Protein AF-A0A382STM1-F1 (afdb_monomer)

Radius of gyration: 28.59 Å; Cα contacts (8 Å, |Δi|>4): 187; chains: 1; bounding box: 75×68×64 Å

Nearest PDB structures (foldseek):
  4i9q-assembly2_B  TM=6.993E-01  e=8.114E+00  Escherichia phage RB69
  1x04-assembly1_A-2  TM=2.829E-01  e=1.721E+00  Homo sapiens
  8oir-assembly1_Aa  TM=4.601E-01  e=5.749E+00  Homo sapiens

Organism: NCBI:txid408172

Mean predicted aligned error: 14.62 Å

Structure (mmCIF, N/CA/C/O backbone):
data_AF-A0A382STM1-F1
#
_entry.id   AF-A0A382STM1-F1
#
loop_
_atom_site.group_PDB
_atom_site.id
_atom_site.type_symbol
_atom_site.label_atom_id
_atom_site.label_alt_id
_atom_site.label_comp_id
_atom_site.label_asym_id
_atom_site.label_entity_id
_atom_site.label_seq_id
_atom_site.pdbx_PDB_ins_code
_atom_site.Cartn_x
_atom_site.Cartn_y
_atom_site.Cartn_z
_atom_site.occupancy
_atom_site.B_iso_or_equiv
_atom_site.auth_seq_id
_atom_site.auth_comp_id
_atom_site.auth_asym_id
_atom_site.auth_atom_id
_atom_site.pdbx_PDB_model_num
ATOM 1 N N . MET A 1 1 ? 44.619 53.753 37.422 1.00 44.56 1 MET A N 1
ATOM 2 C CA . MET A 1 1 ? 45.104 52.807 36.400 1.00 44.56 1 MET A CA 1
ATOM 3 C C . MET A 1 1 ? 43.967 52.664 35.399 1.00 44.56 1 MET A C 1
ATOM 5 O O . MET A 1 1 ? 42.984 52.007 35.715 1.00 44.56 1 MET A O 1
ATOM 9 N N . SER A 1 2 ? 44.007 53.446 34.321 1.00 42.38 2 SER A N 1
ATOM 10 C CA . SER A 1 2 ? 42.928 53.557 33.332 1.00 42.38 2 SER A CA 1
ATOM 11 C C . SER A 1 2 ? 42.797 52.258 32.543 1.00 42.38 2 SER A C 1
ATOM 13 O O . SER A 1 2 ? 43.794 51.755 32.038 1.00 42.38 2 SER A O 1
ATOM 15 N N . THR A 1 3 ? 41.590 51.708 32.453 1.00 54.50 3 THR A N 1
ATOM 16 C CA . THR A 1 3 ? 41.254 50.681 31.465 1.00 54.50 3 THR A CA 1
ATOM 17 C C . THR A 1 3 ? 40.854 51.402 30.185 1.00 54.50 3 THR A C 1
ATOM 19 O O . THR A 1 3 ? 39.801 52.043 30.162 1.00 54.50 3 THR A O 1
ATOM 22 N N . ASP A 1 4 ? 41.713 51.353 29.169 1.00 53.12 4 ASP A N 1
ATOM 23 C CA . ASP A 1 4 ? 41.443 51.916 27.846 1.00 53.12 4 ASP A CA 1
ATOM 24 C C . ASP A 1 4 ? 40.207 51.245 27.214 1.00 53.12 4 ASP A C 1
ATOM 26 O O . ASP A 1 4 ? 40.184 50.023 27.061 1.00 53.12 4 ASP A O 1
ATOM 30 N N . PRO A 1 5 ? 39.163 52.005 26.833 1.00 56.19 5 PRO A N 1
ATOM 31 C CA . PRO A 1 5 ? 37.997 51.459 26.136 1.00 56.19 5 PRO A CA 1
ATOM 32 C C . PRO A 1 5 ? 38.272 51.127 24.652 1.00 56.19 5 PRO A C 1
ATOM 34 O O . PRO A 1 5 ? 37.470 50.435 24.024 1.00 56.19 5 PRO A O 1
ATOM 37 N N . GLU A 1 6 ? 39.404 51.574 24.096 1.00 54.78 6 GLU A N 1
ATOM 38 C CA . GLU A 1 6 ? 39.703 51.568 22.653 1.00 54.78 6 GLU A CA 1
ATOM 39 C C . GLU A 1 6 ? 40.087 50.178 22.086 1.00 54.78 6 GLU A C 1
ATOM 41 O O . GLU A 1 6 ? 39.818 49.876 20.920 1.00 54.78 6 GLU A O 1
ATOM 46 N N . GLU A 1 7 ? 40.629 49.275 22.914 1.00 55.34 7 GLU A N 1
ATOM 47 C CA . GLU A 1 7 ? 40.991 47.908 22.489 1.00 55.34 7 GLU A CA 1
ATOM 48 C C . GLU A 1 7 ? 39.767 47.002 22.260 1.00 55.34 7 GLU A C 1
ATOM 50 O O . GLU A 1 7 ? 39.814 46.066 21.463 1.00 55.34 7 GLU A O 1
ATOM 55 N N . THR A 1 8 ? 38.632 47.277 22.913 1.00 55.66 8 THR A N 1
ATOM 56 C CA . THR A 1 8 ? 37.460 46.380 22.854 1.00 55.66 8 THR A CA 1
ATOM 57 C C . THR A 1 8 ? 36.565 46.583 21.624 1.00 55.66 8 THR A C 1
ATOM 59 O O . THR A 1 8 ? 35.856 45.655 21.221 1.00 55.66 8 THR A O 1
ATOM 62 N N . GLU A 1 9 ? 36.595 47.761 20.990 1.00 54.41 9 GLU A N 1
ATOM 63 C CA . GLU A 1 9 ? 35.790 48.063 19.793 1.00 54.41 9 GLU A CA 1
ATOM 64 C C . GLU A 1 9 ? 36.449 47.586 18.494 1.00 54.41 9 GLU A C 1
ATOM 66 O O . GLU A 1 9 ? 35.779 47.032 17.615 1.00 54.41 9 GLU A O 1
ATOM 71 N N . THR A 1 10 ? 37.768 47.741 18.384 1.00 55.97 10 THR A N 1
ATOM 72 C CA . THR A 1 10 ? 38.542 47.336 17.201 1.00 55.97 10 THR A CA 1
ATOM 73 C C . THR A 1 10 ? 38.530 45.820 17.002 1.00 55.97 10 THR A C 1
ATOM 75 O O . THR A 1 10 ? 38.395 45.340 15.870 1.00 55.97 10 THR A O 1
ATOM 78 N N . ASP A 1 11 ? 38.552 45.052 18.093 1.00 55.12 11 ASP A N 1
ATOM 79 C CA . ASP A 1 11 ? 38.541 43.591 18.038 1.00 55.12 11 ASP A CA 1
ATOM 80 C C . ASP A 1 11 ? 37.162 43.028 17.626 1.00 55.12 11 ASP A C 1
ATOM 82 O O . ASP A 1 11 ? 37.069 42.124 16.789 1.00 55.12 11 ASP A O 1
ATOM 86 N N . ARG A 1 12 ? 36.061 43.646 18.089 1.00 54.75 12 ARG A N 1
ATOM 87 C CA . ARG A 1 12 ? 34.681 43.300 17.678 1.00 54.75 12 ARG A CA 1
ATOM 88 C C . ARG A 1 12 ? 34.401 43.619 16.207 1.00 54.75 12 ARG A C 1
ATOM 90 O O . ARG A 1 12 ? 33.748 42.825 15.520 1.00 54.75 12 ARG A O 1
ATOM 97 N N . ALA A 1 13 ? 34.912 44.743 15.704 1.00 52.81 13 ALA A N 1
ATOM 98 C CA . ALA A 1 13 ? 34.786 45.122 14.297 1.00 52.81 13 ALA A CA 1
ATOM 99 C C . ALA A 1 13 ? 35.590 44.186 13.373 1.00 52.81 13 ALA A C 1
ATOM 101 O O . ALA A 1 13 ? 35.090 43.767 12.323 1.00 52.81 13 ALA A O 1
ATOM 102 N N . SER A 1 14 ? 36.803 43.788 13.783 1.00 54.31 14 SER A N 1
ATOM 103 C CA . SER A 1 14 ? 37.657 42.873 13.011 1.00 54.31 14 SER A CA 1
ATOM 104 C C . SER A 1 14 ? 37.093 41.445 12.953 1.00 54.31 14 SER A C 1
ATOM 106 O O . SER A 1 14 ? 37.182 40.778 11.914 1.00 54.31 14 SER A O 1
ATOM 108 N N . PHE A 1 15 ? 36.456 40.991 14.039 1.00 54.28 15 PHE A N 1
ATOM 109 C CA . PHE A 1 15 ? 35.808 39.684 14.111 1.00 54.28 15 PHE A CA 1
ATOM 110 C C . PHE A 1 15 ? 34.550 39.638 13.232 1.00 54.28 15 PHE A C 1
ATOM 112 O O . PHE A 1 15 ? 34.382 38.703 12.451 1.00 54.28 15 PHE A O 1
ATOM 119 N N . SER A 1 16 ? 33.721 40.689 13.263 1.00 59.53 16 SER A N 1
ATOM 120 C CA . SER A 1 16 ? 32.525 40.823 12.415 1.00 59.53 16 SER A CA 1
ATOM 121 C C . SER A 1 16 ? 32.863 40.850 10.916 1.00 59.53 16 SER A C 1
ATOM 123 O O . SER A 1 16 ? 32.257 40.127 10.121 1.00 59.53 16 SER A O 1
ATOM 125 N N . ALA A 1 17 ? 33.903 41.593 10.522 1.00 60.03 17 ALA A N 1
ATOM 126 C CA . ALA A 1 17 ? 34.344 41.673 9.127 1.00 60.03 17 ALA A CA 1
ATOM 127 C C . ALA A 1 17 ? 34.930 40.347 8.604 1.00 60.03 17 ALA A C 1
ATOM 129 O O . ALA A 1 17 ? 34.701 39.972 7.450 1.00 60.03 17 ALA A O 1
ATOM 130 N N . LYS A 1 18 ? 35.657 39.598 9.448 1.00 61.06 18 LYS A N 1
ATOM 131 C CA . LYS A 1 18 ? 36.127 38.248 9.101 1.00 61.06 18 LYS A CA 1
ATOM 132 C C . LYS A 1 18 ? 34.946 37.285 8.975 1.00 61.06 18 LYS A C 1
ATOM 134 O O . LYS A 1 18 ? 34.832 36.622 7.949 1.00 61.06 18 LYS A O 1
ATOM 139 N N . VAL A 1 19 ? 34.028 37.250 9.941 1.00 66.00 19 VAL A N 1
ATOM 140 C CA . VAL A 1 19 ? 32.843 36.372 9.898 1.00 66.00 19 VAL A CA 1
ATOM 141 C C . VAL A 1 19 ? 31.979 36.648 8.659 1.00 66.00 19 VAL A C 1
ATOM 143 O O . VAL A 1 19 ? 31.588 35.703 7.975 1.00 66.00 19 VAL A O 1
ATOM 146 N N . ALA A 1 20 ? 31.774 37.915 8.285 1.00 69.50 20 ALA A N 1
ATOM 147 C CA . ALA A 1 20 ? 31.035 38.293 7.077 1.00 69.50 20 ALA A CA 1
ATOM 148 C C . ALA A 1 20 ? 31.697 37.805 5.772 1.00 69.50 20 ALA A C 1
ATOM 150 O O . ALA A 1 20 ? 31.002 37.448 4.821 1.00 69.50 20 ALA A O 1
ATOM 151 N N . LYS A 1 21 ? 33.036 37.731 5.725 1.00 79.12 21 LYS A N 1
ATOM 152 C CA . LYS A 1 21 ? 33.785 37.252 4.551 1.00 79.12 21 LYS A CA 1
ATOM 153 C C . LYS A 1 21 ? 33.717 35.731 4.377 1.00 79.12 21 LYS A C 1
ATOM 155 O O . LYS A 1 21 ? 33.701 35.249 3.247 1.00 79.12 21 LYS A O 1
ATOM 160 N N . TRP A 1 22 ? 33.666 34.977 5.475 1.00 81.38 22 TRP A N 1
ATOM 161 C CA . TRP A 1 22 ? 33.611 33.508 5.441 1.00 81.38 22 TRP A CA 1
ATOM 162 C C . TRP A 1 22 ? 32.180 32.953 5.420 1.00 81.38 22 TRP A C 1
ATOM 164 O O . TRP A 1 22 ? 31.978 31.837 4.945 1.00 81.38 22 TRP A O 1
ATOM 174 N N . ALA A 1 23 ? 31.180 33.734 5.843 1.00 84.69 23 ALA A N 1
ATOM 175 C CA . ALA A 1 23 ? 29.762 33.368 5.804 1.00 84.69 23 ALA A CA 1
ATOM 176 C C . ALA A 1 23 ? 29.269 32.822 4.443 1.00 84.69 23 ALA A C 1
ATOM 178 O O . ALA A 1 23 ? 28.666 31.745 4.441 1.00 84.69 23 ALA A O 1
ATOM 179 N N . PRO A 1 24 ? 29.534 33.461 3.281 1.00 86.38 24 PRO A N 1
ATOM 180 C CA . PRO A 1 24 ? 29.078 32.924 1.996 1.00 86.38 24 PRO A CA 1
ATOM 181 C C . PRO A 1 24 ? 29.766 31.601 1.637 1.00 86.38 24 PRO A C 1
ATOM 183 O O . PRO A 1 24 ? 29.127 30.712 1.083 1.00 86.38 24 PRO A O 1
ATOM 186 N N . ILE A 1 25 ? 31.042 31.429 1.998 1.00 90.62 25 ILE A N 1
ATOM 187 C CA . ILE A 1 25 ? 31.789 30.188 1.745 1.00 90.62 25 ILE A CA 1
ATOM 188 C C . ILE A 1 25 ? 31.221 29.056 2.599 1.00 90.62 25 ILE A C 1
ATOM 190 O O . ILE A 1 25 ? 30.955 27.975 2.083 1.00 90.62 25 ILE A O 1
ATOM 194 N N . VAL A 1 26 ? 30.981 29.307 3.887 1.00 91.62 26 VAL A N 1
ATOM 195 C CA . VAL A 1 26 ? 30.372 28.326 4.793 1.00 91.62 26 VAL A CA 1
ATOM 196 C C . VAL A 1 26 ? 28.983 27.928 4.296 1.00 91.62 26 VAL A C 1
ATOM 198 O O . VAL A 1 26 ? 28.667 26.742 4.265 1.00 91.62 26 VAL A O 1
ATOM 201 N N . LEU A 1 27 ? 28.179 28.885 3.828 1.00 92.44 27 LEU A N 1
ATOM 202 C CA . LEU A 1 27 ? 26.851 28.609 3.286 1.00 92.44 27 LEU A CA 1
ATOM 203 C C . LEU A 1 27 ? 26.913 27.757 2.009 1.00 92.44 27 LEU A C 1
ATOM 205 O O . LEU A 1 27 ? 26.178 26.777 1.897 1.00 92.44 27 LEU A O 1
ATOM 209 N N . VAL A 1 28 ? 27.829 28.064 1.084 1.00 93.88 28 VAL A N 1
ATOM 210 C CA . VAL A 1 28 ? 28.060 27.250 -0.122 1.00 93.88 28 VAL A CA 1
ATOM 211 C C . VAL A 1 28 ? 28.541 25.849 0.245 1.00 93.88 28 VAL A C 1
ATOM 213 O O . VAL A 1 28 ? 28.048 24.881 -0.323 1.00 93.88 28 VAL A O 1
ATOM 216 N N . VAL A 1 29 ? 29.447 25.710 1.215 1.00 94.56 29 VAL A N 1
ATOM 217 C CA . VAL A 1 29 ? 29.926 24.402 1.685 1.00 94.56 29 VAL A CA 1
ATOM 218 C C . VAL A 1 29 ? 28.792 23.600 2.322 1.00 94.56 29 VAL A C 1
ATOM 220 O O . VAL A 1 29 ? 28.657 22.418 2.027 1.00 94.56 29 VAL A O 1
ATOM 223 N N . ILE A 1 30 ? 27.930 24.220 3.131 1.00 93.88 30 ILE A N 1
ATOM 224 C CA . ILE A 1 30 ? 26.760 23.555 3.723 1.00 93.88 30 ILE A CA 1
ATOM 225 C C . ILE A 1 30 ? 25.789 23.092 2.631 1.00 93.88 30 ILE A C 1
ATOM 227 O O . ILE A 1 30 ? 25.355 21.940 2.653 1.00 93.88 30 ILE A O 1
ATOM 231 N N . PHE A 1 31 ? 25.480 23.942 1.648 1.00 92.12 31 PHE A N 1
ATOM 232 C CA . PHE A 1 31 ? 24.612 23.573 0.525 1.00 92.12 31 PHE A CA 1
ATOM 233 C C . PHE A 1 31 ? 25.232 22.490 -0.361 1.00 92.12 31 PHE A C 1
ATOM 235 O O . PHE A 1 31 ? 24.537 21.562 -0.773 1.00 92.12 31 PHE A O 1
ATOM 242 N N . ALA A 1 32 ? 26.538 22.564 -0.617 1.00 92.19 32 ALA A N 1
ATOM 243 C CA . ALA A 1 32 ? 27.270 21.551 -1.363 1.00 92.19 32 ALA A CA 1
ATOM 244 C C . ALA A 1 32 ? 27.271 20.214 -0.614 1.00 92.19 32 ALA A C 1
ATOM 246 O O . ALA A 1 32 ? 26.968 19.190 -1.215 1.00 92.19 32 ALA A O 1
ATOM 247 N N . LEU A 1 33 ? 27.524 20.210 0.699 1.00 91.19 33 LEU A N 1
ATOM 248 C CA . LEU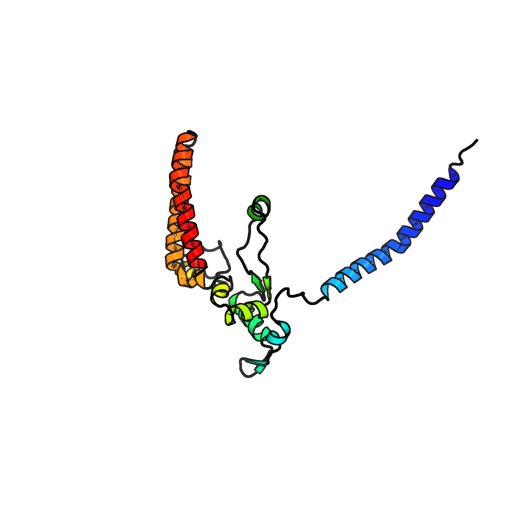 A 1 33 ? 27.444 19.012 1.540 1.00 91.19 33 LEU A CA 1
ATOM 249 C C . LEU A 1 33 ? 26.022 18.443 1.591 1.00 91.19 33 LEU A C 1
ATOM 251 O O . LEU A 1 33 ? 25.851 17.226 1.532 1.00 91.19 33 LEU A O 1
ATOM 255 N N . TYR A 1 34 ? 25.000 19.298 1.646 1.00 89.94 34 TYR A N 1
ATOM 256 C CA . TYR A 1 34 ? 23.602 18.880 1.574 1.00 89.94 34 TYR A CA 1
ATOM 257 C C . TYR A 1 34 ? 23.275 18.217 0.226 1.00 89.94 34 TYR A C 1
ATOM 259 O O . TYR A 1 34 ? 22.696 17.130 0.196 1.00 89.94 34 TYR A O 1
ATOM 267 N N . ALA A 1 35 ? 23.702 18.820 -0.887 1.00 87.69 35 ALA A N 1
ATOM 268 C CA . ALA A 1 35 ? 23.531 18.255 -2.224 1.00 87.69 35 ALA A CA 1
ATOM 269 C C . ALA A 1 35 ? 24.301 16.931 -2.390 1.00 87.69 35 ALA A C 1
ATOM 271 O O . ALA A 1 35 ? 23.759 15.957 -2.908 1.00 87.69 35 ALA A O 1
ATOM 272 N N . LEU A 1 36 ? 25.532 16.852 -1.875 1.00 87.00 36 LEU A N 1
ATOM 273 C CA . LEU A 1 36 ? 26.349 15.637 -1.905 1.00 87.00 36 LEU A CA 1
ATOM 274 C C . LEU A 1 36 ? 25.755 14.517 -1.037 1.00 87.00 36 LEU A C 1
ATOM 276 O O . LEU A 1 36 ? 25.845 13.343 -1.388 1.00 87.00 36 LEU A O 1
ATOM 280 N N . SER A 1 37 ? 25.097 14.869 0.070 1.00 81.06 37 SER A N 1
ATOM 281 C CA . SER A 1 37 ? 24.357 13.922 0.912 1.00 81.06 37 SER A CA 1
ATOM 282 C C . SER A 1 37 ? 23.207 13.256 0.146 1.00 81.06 37 SER A C 1
ATOM 284 O O . SER A 1 37 ? 22.942 12.072 0.341 1.00 81.06 37 SER A O 1
ATOM 286 N N . LYS A 1 38 ? 22.576 13.973 -0.796 1.00 79.62 38 LYS A N 1
ATOM 287 C CA . LYS A 1 38 ? 21.509 13.441 -1.662 1.00 79.62 38 LYS A CA 1
ATOM 288 C C . LYS A 1 38 ? 22.006 12.548 -2.804 1.00 79.62 38 LYS A C 1
ATOM 290 O O . LYS A 1 38 ? 21.206 11.793 -3.344 1.00 79.62 38 LYS A O 1
ATOM 295 N N . LEU A 1 39 ? 23.293 12.604 -3.156 1.00 78.31 39 LEU A N 1
ATOM 296 C CA . LEU A 1 39 ? 23.902 11.723 -4.164 1.00 78.31 39 LEU A CA 1
ATOM 297 C C . LEU A 1 39 ? 24.287 10.348 -3.603 1.00 78.31 39 LEU A C 1
ATOM 299 O O . LEU A 1 39 ? 24.633 9.451 -4.371 1.00 78.31 39 LEU A O 1
ATOM 303 N N . ARG A 1 40 ? 24.240 10.158 -2.276 1.00 68.50 40 ARG A N 1
ATOM 304 C CA . ARG A 1 40 ? 24.495 8.845 -1.682 1.00 68.50 40 ARG A CA 1
ATOM 305 C C . ARG A 1 40 ? 23.344 7.900 -2.042 1.00 68.50 40 ARG A C 1
ATOM 307 O O . ARG A 1 40 ? 22.197 8.227 -1.730 1.00 68.50 40 ARG A O 1
ATOM 314 N N . PRO A 1 41 ? 23.624 6.740 -2.666 1.00 59.53 41 PRO A N 1
ATOM 315 C CA . PRO A 1 41 ? 22.592 5.746 -2.907 1.00 59.53 41 PRO A CA 1
ATOM 316 C C . PRO A 1 41 ? 21.962 5.339 -1.567 1.00 59.53 41 PRO A C 1
ATOM 318 O O . PRO A 1 41 ? 22.681 5.252 -0.563 1.00 59.53 41 PRO A O 1
ATOM 321 N N . PRO A 1 42 ? 20.634 5.128 -1.518 1.00 57.56 42 PRO A N 1
ATOM 322 C CA . PRO A 1 42 ? 19.958 4.713 -0.300 1.00 57.56 42 PRO A CA 1
ATOM 323 C C . PRO A 1 42 ? 20.621 3.439 0.225 1.00 57.56 42 PRO A C 1
ATOM 325 O O . PRO A 1 42 ? 20.684 2.418 -0.464 1.00 57.56 42 PRO A O 1
ATOM 328 N N . ARG A 1 43 ? 21.168 3.531 1.440 1.00 47.78 43 ARG A N 1
ATOM 329 C CA . ARG A 1 43 ? 21.748 2.394 2.150 1.00 47.78 43 ARG A CA 1
ATOM 330 C C . ARG A 1 43 ? 20.581 1.468 2.494 1.00 47.78 43 ARG A C 1
ATOM 332 O O . ARG A 1 43 ? 19.735 1.843 3.298 1.00 47.78 43 ARG A O 1
ATOM 339 N N . HIS A 1 44 ? 20.492 0.322 1.828 1.00 52.59 44 HIS A N 1
ATOM 340 C CA . HIS A 1 44 ? 19.506 -0.693 2.179 1.00 52.59 44 HIS A CA 1
ATOM 341 C C . HIS A 1 44 ? 20.051 -1.461 3.383 1.00 52.59 44 HIS A C 1
ATOM 343 O O . HIS A 1 44 ? 21.151 -2.002 3.322 1.00 52.59 44 HIS A O 1
ATOM 349 N N . GLU A 1 45 ? 19.304 -1.479 4.485 1.00 49.00 45 GLU A N 1
ATOM 350 C CA . GLU A 1 45 ? 19.646 -2.233 5.703 1.00 49.00 45 GLU A CA 1
ATOM 351 C C . GLU A 1 45 ? 19.242 -3.721 5.611 1.00 49.00 45 GLU A C 1
ATOM 353 O O . GLU A 1 45 ? 19.146 -4.412 6.619 1.00 49.00 45 GLU A O 1
ATOM 358 N N . GLY A 1 46 ? 19.015 -4.237 4.400 1.00 57.09 46 GLY A N 1
ATOM 359 C CA . GLY A 1 46 ? 18.647 -5.630 4.159 1.00 57.09 46 GLY A CA 1
ATOM 360 C C . GLY A 1 46 ? 19.831 -6.485 3.708 1.00 57.09 46 GLY A C 1
ATOM 361 O O . GLY A 1 46 ? 20.675 -6.038 2.938 1.00 57.09 46 GLY A O 1
ATOM 362 N N . ASN A 1 47 ? 19.842 -7.759 4.111 1.00 65.25 47 ASN A N 1
ATOM 363 C CA . ASN A 1 47 ? 20.792 -8.781 3.637 1.00 65.25 47 ASN A CA 1
ATOM 364 C C . ASN A 1 47 ? 20.611 -9.160 2.147 1.00 65.25 47 ASN A C 1
ATOM 366 O O . ASN A 1 47 ? 21.271 -10.079 1.666 1.00 65.25 47 ASN A O 1
ATOM 370 N N . PHE A 1 48 ? 19.695 -8.505 1.426 1.00 76.19 48 PHE A N 1
ATOM 371 C CA . PHE A 1 48 ? 19.311 -8.848 0.061 1.00 76.19 48 PHE A CA 1
ATOM 372 C C . PHE A 1 48 ? 19.805 -7.788 -0.933 1.00 76.19 48 PHE A C 1
ATOM 374 O O . PHE A 1 48 ? 19.504 -6.601 -0.795 1.00 76.19 48 PHE A O 1
ATOM 381 N N . ASP A 1 49 ? 20.554 -8.214 -1.954 1.00 88.38 49 ASP A N 1
ATOM 382 C CA . ASP A 1 49 ? 21.104 -7.318 -2.975 1.00 88.38 49 ASP A CA 1
ATOM 383 C C . ASP A 1 49 ? 20.047 -6.946 -4.028 1.00 88.38 49 ASP A C 1
ATOM 385 O O . ASP A 1 49 ? 19.933 -7.535 -5.108 1.00 88.38 49 ASP A O 1
ATOM 389 N N . LEU A 1 50 ? 19.259 -5.928 -3.686 1.00 90.38 50 LEU A N 1
ATOM 390 C CA . LEU A 1 50 ? 18.207 -5.374 -4.537 1.00 90.38 50 LEU A CA 1
ATOM 391 C C . LEU A 1 50 ? 18.746 -4.698 -5.802 1.00 90.38 50 LEU A C 1
ATOM 393 O O . LEU A 1 50 ? 18.026 -4.607 -6.797 1.00 90.38 50 LEU A O 1
ATOM 397 N N . VAL A 1 51 ? 20.000 -4.232 -5.787 1.00 90.69 51 VAL A N 1
ATOM 398 C CA . VAL A 1 51 ? 20.621 -3.598 -6.958 1.00 90.69 51 VAL A CA 1
ATOM 399 C C . VAL A 1 51 ? 20.879 -4.655 -8.022 1.00 90.69 51 VAL A C 1
ATOM 401 O O . VAL A 1 51 ? 20.481 -4.478 -9.176 1.00 90.69 51 VAL A O 1
ATOM 404 N N . THR A 1 52 ? 21.474 -5.780 -7.624 1.00 92.56 52 THR A N 1
ATOM 405 C CA . THR A 1 52 ? 21.715 -6.907 -8.527 1.00 92.56 52 THR A CA 1
ATOM 406 C C . THR A 1 52 ? 20.403 -7.529 -9.004 1.00 92.56 52 THR A C 1
ATOM 408 O O . THR A 1 52 ? 20.250 -7.751 -10.207 1.00 92.56 52 THR A O 1
ATOM 411 N N . LEU A 1 53 ? 19.418 -7.724 -8.113 1.00 94.00 53 LEU A N 1
ATOM 412 C CA . LEU A 1 53 ? 18.086 -8.210 -8.502 1.00 94.00 53 LEU A CA 1
ATOM 413 C C . LEU A 1 53 ? 17.430 -7.280 -9.538 1.00 94.00 53 LEU A C 1
ATOM 415 O O . LEU A 1 53 ? 16.934 -7.733 -10.569 1.00 94.00 53 LEU A O 1
ATOM 419 N N . GLY A 1 54 ? 17.457 -5.969 -9.293 1.00 94.62 54 GLY A N 1
ATOM 420 C CA . GLY A 1 54 ? 16.866 -4.973 -10.184 1.00 94.62 54 GLY A CA 1
ATOM 421 C C . GLY A 1 54 ? 17.518 -4.906 -11.563 1.00 94.62 54 GLY A C 1
ATOM 422 O O . GLY A 1 54 ? 16.846 -4.554 -12.536 1.00 94.62 54 GLY A O 1
ATOM 423 N N . GLY A 1 55 ? 18.799 -5.270 -11.652 1.00 96.31 55 GLY A N 1
ATOM 424 C CA . GLY A 1 55 ? 19.574 -5.329 -12.888 1.00 96.31 55 GLY A CA 1
ATOM 425 C C . GLY A 1 55 ? 19.311 -6.561 -13.757 1.00 96.31 55 GLY A C 1
ATOM 426 O O . GLY A 1 55 ? 19.764 -6.579 -14.903 1.00 96.31 55 GLY A O 1
ATOM 427 N N . LEU A 1 56 ? 18.581 -7.570 -13.262 1.00 96.38 56 LEU A N 1
ATOM 428 C CA . LEU A 1 56 ? 18.318 -8.792 -14.023 1.00 96.38 56 LEU A CA 1
ATOM 429 C C . LEU A 1 56 ? 17.569 -8.477 -15.333 1.00 96.38 56 LEU A C 1
ATOM 431 O O . LEU A 1 56 ? 16.543 -7.787 -15.300 1.00 96.38 56 LEU A O 1
ATOM 435 N N . PRO A 1 57 ? 18.054 -8.959 -16.492 1.00 97.25 57 PRO A N 1
ATOM 436 C CA . PRO A 1 57 ? 17.403 -8.713 -17.770 1.00 97.25 57 PRO A CA 1
ATOM 437 C C . PRO A 1 57 ? 16.133 -9.559 -17.894 1.00 97.25 57 PRO A C 1
ATOM 439 O O . PRO A 1 57 ? 16.173 -10.782 -17.784 1.00 97.25 57 PRO A O 1
ATOM 442 N N . VAL A 1 58 ? 15.006 -8.908 -18.177 1.00 96.62 58 VAL A N 1
ATOM 443 C CA . VAL A 1 58 ? 13.705 -9.560 -18.379 1.00 96.62 58 VAL A CA 1
ATOM 444 C C . VAL A 1 58 ? 13.015 -9.043 -19.636 1.00 96.62 58 VAL A C 1
ATOM 446 O O . VAL A 1 58 ? 13.216 -7.898 -20.045 1.00 96.62 58 VAL A O 1
ATOM 449 N N . GLN A 1 59 ? 12.197 -9.887 -20.266 1.00 96.81 59 GLN A N 1
ATOM 450 C CA . GLN A 1 59 ? 11.450 -9.532 -21.471 1.00 96.81 59 GLN A CA 1
ATOM 451 C C . GLN A 1 59 ? 10.037 -9.053 -21.114 1.00 96.81 59 GLN A C 1
ATOM 453 O O . GLN A 1 59 ? 9.246 -9.796 -20.545 1.00 96.81 59 GLN A O 1
ATOM 458 N N . GLU A 1 60 ? 9.688 -7.826 -21.499 1.00 94.06 60 GLU A N 1
ATOM 459 C CA . GLU A 1 60 ? 8.325 -7.293 -21.402 1.00 94.06 60 GLU A CA 1
ATOM 460 C C . GLU A 1 60 ? 7.922 -6.725 -22.765 1.00 94.06 60 GLU A C 1
ATOM 462 O O . GLU A 1 60 ? 8.639 -5.898 -23.334 1.00 94.06 60 GLU A O 1
ATOM 467 N N . LYS A 1 61 ? 6.773 -7.160 -23.304 1.00 91.25 61 LYS A N 1
ATOM 468 C CA . LYS A 1 61 ? 6.262 -6.709 -24.616 1.00 91.25 61 LYS A CA 1
ATOM 469 C C . LYS A 1 61 ? 7.314 -6.822 -25.737 1.00 91.25 61 LYS A C 1
ATOM 471 O O . LYS A 1 61 ? 7.453 -5.929 -26.566 1.00 91.25 61 LYS A O 1
ATOM 476 N N . GLY A 1 62 ? 8.097 -7.903 -25.723 1.00 94.12 62 GLY A N 1
ATOM 477 C CA . GLY A 1 62 ? 9.151 -8.174 -26.708 1.00 94.12 62 GLY A CA 1
ATOM 478 C C . GLY A 1 62 ? 10.473 -7.424 -26.493 1.00 94.12 62 GLY A C 1
ATOM 479 O O . GLY A 1 62 ? 11.447 -7.741 -27.170 1.00 94.12 62 GLY A O 1
ATOM 480 N N . ARG A 1 63 ? 10.562 -6.485 -25.539 1.00 95.62 63 ARG A N 1
ATOM 481 C CA . ARG A 1 63 ? 11.786 -5.722 -25.245 1.00 95.62 63 ARG A CA 1
ATOM 482 C C . ARG A 1 63 ? 12.463 -6.222 -23.972 1.00 95.62 63 ARG A C 1
ATOM 484 O O . ARG A 1 63 ? 11.808 -6.375 -22.943 1.00 95.62 63 ARG A O 1
ATOM 491 N N . VAL A 1 64 ? 13.780 -6.424 -24.034 1.00 97.06 64 VAL A N 1
ATOM 492 C CA . VAL A 1 64 ? 14.598 -6.732 -22.852 1.00 97.06 64 VAL A CA 1
ATOM 493 C C . VAL A 1 64 ? 14.855 -5.445 -22.070 1.00 97.06 64 VAL A C 1
ATOM 495 O O . VAL A 1 64 ? 15.278 -4.439 -22.642 1.00 97.06 64 VAL A O 1
ATOM 498 N N . LYS A 1 65 ? 14.577 -5.462 -20.768 1.00 97.12 65 LYS A N 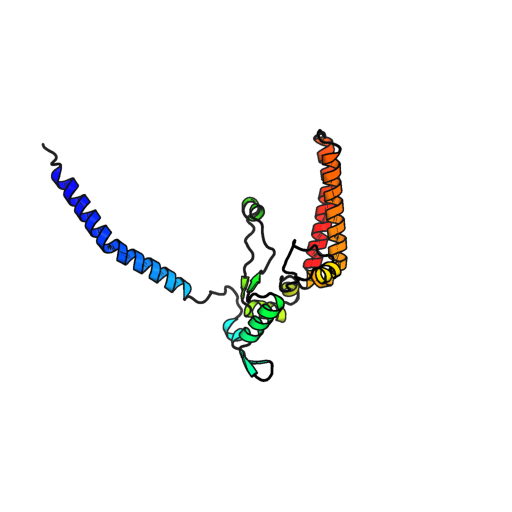1
ATOM 499 C CA . LYS A 1 65 ? 14.816 -4.345 -19.846 1.00 97.12 65 LYS A CA 1
ATOM 500 C C . LYS A 1 65 ? 15.185 -4.854 -18.447 1.00 97.12 65 LYS A C 1
ATOM 502 O O . LYS A 1 65 ? 14.943 -6.026 -18.164 1.00 97.12 65 LYS A O 1
ATOM 507 N N . PRO A 1 66 ? 15.737 -4.000 -17.567 1.00 97.75 66 PRO A N 1
ATOM 508 C CA . PRO A 1 66 ? 15.984 -4.383 -16.181 1.00 97.75 66 PRO A CA 1
ATOM 509 C C . PRO A 1 66 ? 14.682 -4.714 -15.445 1.00 97.75 66 PRO A C 1
ATOM 511 O O . PRO A 1 66 ? 13.655 -4.057 -15.666 1.00 97.75 66 PRO A O 1
ATOM 514 N N . LEU A 1 67 ? 14.737 -5.682 -14.534 1.00 97.31 67 LEU A N 1
ATOM 515 C CA . LEU A 1 67 ? 13.609 -6.103 -13.705 1.00 97.31 67 LEU A CA 1
ATOM 516 C C . LEU A 1 67 ? 13.012 -4.946 -12.892 1.00 97.31 67 LEU A C 1
ATOM 518 O O . LEU A 1 67 ? 11.792 -4.800 -12.842 1.00 97.31 67 LEU A O 1
ATOM 522 N N . ASP A 1 68 ? 13.844 -4.047 -12.359 1.00 96.69 68 ASP A N 1
ATOM 523 C CA . ASP A 1 68 ? 13.375 -2.854 -11.633 1.00 96.69 68 ASP A CA 1
ATOM 524 C C . ASP A 1 68 ? 12.469 -1.969 -12.510 1.00 96.69 68 ASP A C 1
ATOM 526 O O . ASP A 1 68 ? 11.482 -1.401 -12.048 1.00 96.69 68 ASP A O 1
ATOM 530 N N . THR A 1 69 ? 12.706 -1.921 -13.824 1.00 96.81 69 THR A N 1
ATOM 531 C CA . THR A 1 69 ? 11.825 -1.181 -14.741 1.00 96.81 69 THR A CA 1
ATOM 532 C C . THR A 1 69 ? 10.457 -1.854 -14.900 1.00 96.81 69 THR A C 1
ATOM 534 O O . THR A 1 69 ? 9.454 -1.168 -15.084 1.00 96.81 69 THR A O 1
ATOM 537 N N . VAL A 1 70 ? 10.374 -3.188 -14.849 1.00 96.62 70 VAL A N 1
ATOM 538 C CA . VAL A 1 70 ? 9.081 -3.897 -14.793 1.00 96.62 70 VAL A CA 1
ATOM 539 C C . VAL A 1 70 ? 8.370 -3.589 -13.479 1.00 96.62 70 VAL A C 1
ATOM 541 O O . VAL A 1 70 ? 7.220 -3.159 -13.516 1.00 96.62 70 VAL A O 1
ATOM 544 N N . ALA A 1 71 ? 9.067 -3.707 -12.348 1.00 96.75 71 ALA A N 1
ATOM 545 C CA . ALA A 1 71 ? 8.500 -3.444 -11.028 1.00 96.75 71 ALA A CA 1
ATOM 546 C C . ALA A 1 71 ? 7.954 -2.009 -10.900 1.00 96.75 71 ALA A C 1
ATOM 548 O O . ALA A 1 71 ? 6.815 -1.798 -10.479 1.00 96.75 71 ALA A O 1
ATOM 549 N N . ARG A 1 72 ? 8.725 -1.006 -11.342 1.00 96.94 72 ARG A N 1
ATOM 550 C CA . ARG A 1 72 ? 8.295 0.404 -11.342 1.00 96.94 72 ARG A CA 1
ATOM 551 C C . ARG A 1 72 ? 7.070 0.638 -12.214 1.00 96.94 72 ARG A C 1
ATOM 553 O O . ARG A 1 72 ? 6.180 1.384 -11.812 1.00 96.94 72 ARG A O 1
ATOM 560 N N . ASN A 1 73 ? 7.023 0.027 -13.397 1.00 96.81 73 ASN A N 1
ATOM 561 C CA . ASN A 1 73 ? 5.871 0.148 -14.287 1.00 96.81 73 ASN A CA 1
ATOM 562 C C . ASN A 1 73 ? 4.624 -0.498 -13.676 1.00 96.81 73 ASN A C 1
ATOM 564 O O . ASN A 1 73 ? 3.548 0.088 -13.754 1.00 96.81 73 ASN A O 1
ATOM 568 N N . ALA A 1 74 ? 4.769 -1.660 -13.035 1.00 95.69 74 ALA A N 1
ATOM 569 C CA . ALA A 1 74 ? 3.668 -2.340 -12.364 1.00 95.69 74 ALA A CA 1
ATOM 570 C C . ALA A 1 74 ? 3.066 -1.468 -11.247 1.00 95.69 74 ALA A C 1
ATOM 572 O O . ALA A 1 74 ? 1.860 -1.222 -11.243 1.00 95.69 74 ALA A O 1
ATOM 573 N N . LEU A 1 75 ? 3.900 -0.903 -10.365 1.00 96.75 75 LEU A N 1
ATOM 574 C CA . LEU A 1 75 ? 3.423 -0.004 -9.308 1.00 96.75 75 LEU A CA 1
ATOM 575 C C . LEU A 1 75 ? 2.832 1.305 -9.847 1.00 96.75 75 LEU A C 1
ATOM 577 O O . LEU A 1 75 ? 1.851 1.810 -9.301 1.00 96.75 75 LEU A O 1
ATOM 581 N N . LEU A 1 76 ? 3.373 1.854 -10.937 1.00 96.44 76 LEU A N 1
ATOM 582 C CA . LEU A 1 76 ? 2.769 3.022 -11.584 1.00 96.44 76 LEU A CA 1
ATOM 583 C C . LEU A 1 76 ? 1.358 2.727 -12.093 1.00 96.44 76 LEU A C 1
ATOM 585 O O . LEU A 1 76 ? 0.482 3.572 -11.939 1.00 96.44 76 LEU A O 1
ATOM 589 N N . VAL A 1 77 ? 1.128 1.545 -12.663 1.00 95.19 77 VAL A N 1
ATOM 590 C CA . VAL A 1 77 ? -0.200 1.153 -13.150 1.00 95.19 77 VAL A CA 1
ATOM 591 C C . VAL A 1 77 ? -1.161 0.890 -11.989 1.00 95.19 77 VAL A C 1
ATOM 593 O O . VAL A 1 77 ? -2.278 1.393 -12.015 1.00 95.19 77 VAL A O 1
ATOM 596 N N . MET A 1 78 ? -0.737 0.149 -10.962 1.00 94.75 78 MET A N 1
ATOM 597 C CA . MET A 1 78 ? -1.630 -0.265 -9.869 1.00 94.75 78 MET A CA 1
ATOM 598 C C . MET A 1 78 ? -1.860 0.828 -8.818 1.00 94.75 78 MET A C 1
ATOM 600 O O . MET A 1 78 ? -2.983 1.025 -8.362 1.00 94.75 78 MET A O 1
ATOM 604 N N . ARG A 1 79 ? -0.803 1.564 -8.453 1.00 94.69 79 ARG A N 1
ATOM 605 C CA . ARG A 1 79 ? -0.805 2.556 -7.365 1.00 94.69 79 ARG A CA 1
ATOM 606 C C . ARG A 1 79 ? -0.730 3.998 -7.867 1.00 94.69 79 ARG A C 1
ATOM 608 O O . ARG A 1 79 ? -1.103 4.933 -7.160 1.00 94.69 79 ARG A O 1
ATOM 615 N N . GLY A 1 80 ? -0.195 4.228 -9.065 1.00 95.19 80 GLY A N 1
ATOM 616 C CA . GLY A 1 80 ? 0.152 5.574 -9.543 1.00 95.19 80 GLY A CA 1
ATOM 617 C C . GLY A 1 80 ? 1.409 6.164 -8.892 1.00 95.19 80 GLY A C 1
ATOM 618 O O . GLY A 1 80 ? 1.693 7.346 -9.071 1.00 95.19 80 GLY A O 1
ATOM 619 N N . LYS A 1 81 ? 2.158 5.368 -8.119 1.00 94.31 81 LYS A N 1
ATOM 620 C CA . LYS A 1 81 ? 3.397 5.756 -7.425 1.00 94.31 81 LYS A CA 1
ATOM 621 C C . LYS A 1 81 ? 4.425 4.638 -7.580 1.00 94.31 81 LYS A C 1
ATOM 623 O O . LYS A 1 81 ? 4.039 3.490 -7.707 1.00 94.31 81 LYS A O 1
ATOM 628 N N . GLN A 1 82 ? 5.718 4.955 -7.531 1.00 95.12 82 GLN A N 1
ATOM 629 C CA . GLN A 1 82 ? 6.810 3.969 -7.660 1.00 95.12 82 GLN A CA 1
ATOM 630 C C . GLN A 1 82 ? 7.291 3.386 -6.320 1.00 95.12 82 GLN A C 1
ATOM 632 O O . GLN A 1 82 ? 8.324 2.723 -6.266 1.00 95.12 82 GLN A O 1
ATOM 637 N N . THR A 1 83 ? 6.573 3.669 -5.237 1.00 94.12 83 THR A N 1
ATOM 638 C CA . THR A 1 83 ? 6.872 3.174 -3.892 1.00 94.12 83 THR A CA 1
ATOM 639 C C . THR A 1 83 ? 5.597 2.697 -3.220 1.00 94.12 83 THR A C 1
ATOM 641 O O . THR A 1 83 ? 4.507 3.127 -3.609 1.00 94.12 83 THR A O 1
ATOM 644 N N . VAL A 1 84 ? 5.719 1.858 -2.196 1.00 94.38 84 VAL A N 1
ATOM 645 C CA . VAL A 1 84 ? 4.596 1.337 -1.399 1.00 94.38 84 VAL A CA 1
ATOM 646 C C . VAL A 1 84 ? 4.945 1.414 0.093 1.00 94.38 84 VAL A C 1
ATOM 648 O O . VAL A 1 84 ? 6.114 1.242 0.425 1.00 94.38 84 VAL A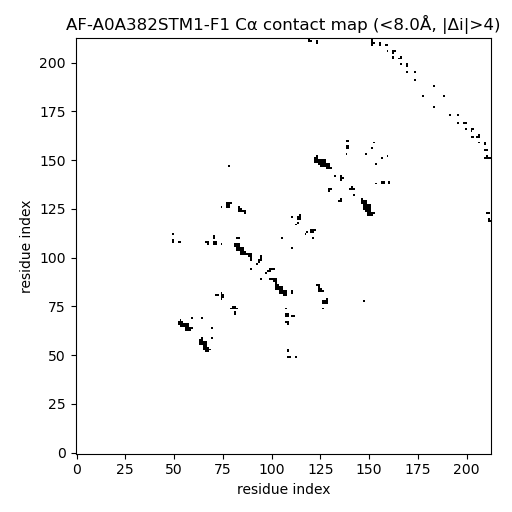 O 1
ATOM 651 N N . PRO A 1 85 ? 4.007 1.759 0.990 1.00 92.38 85 PRO A N 1
ATOM 652 C CA . PRO A 1 85 ? 4.266 1.716 2.428 1.00 92.38 85 PRO A CA 1
ATOM 653 C C . PRO A 1 85 ? 4.357 0.263 2.919 1.00 92.38 85 PRO A C 1
ATOM 655 O O . PRO A 1 85 ? 3.541 -0.560 2.514 1.00 92.38 85 PRO A O 1
ATOM 658 N N . ASP A 1 86 ? 5.309 -0.028 3.804 1.00 85.94 86 ASP A N 1
ATOM 659 C CA . ASP A 1 86 ? 5.492 -1.339 4.453 1.00 85.94 86 ASP A CA 1
ATOM 660 C C . ASP A 1 86 ? 4.653 -1.525 5.730 1.00 85.94 86 ASP A C 1
ATOM 662 O O . ASP A 1 86 ? 4.909 -2.422 6.526 1.00 85.94 86 ASP A O 1
ATOM 666 N N . GLY A 1 87 ? 3.650 -0.671 5.939 1.00 82.94 87 GLY A N 1
ATOM 667 C CA . GLY A 1 87 ? 2.759 -0.737 7.089 1.00 82.94 87 GLY A CA 1
ATOM 668 C C . GLY A 1 87 ? 1.640 0.309 7.043 1.00 82.94 87 GLY A C 1
ATOM 669 O O . GLY A 1 87 ? 1.602 1.144 6.129 1.00 82.94 87 GLY A O 1
ATOM 670 N N . PRO A 1 88 ? 0.720 0.281 8.022 1.00 74.44 88 PRO A N 1
ATOM 671 C CA . PR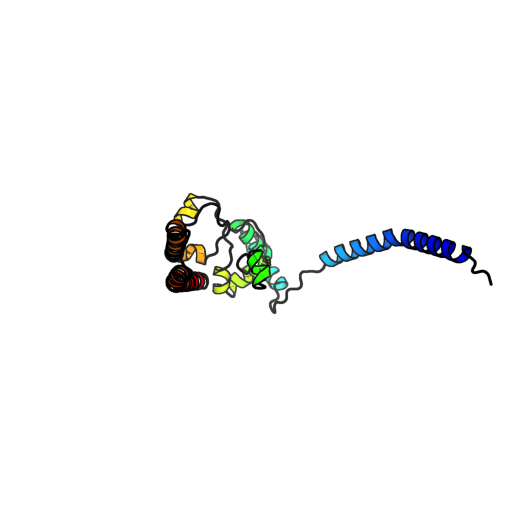O A 1 88 ? -0.398 1.211 8.087 1.00 74.44 88 PRO A CA 1
ATOM 672 C C . PRO A 1 88 ? 0.073 2.648 8.336 1.00 74.44 88 PRO A C 1
ATOM 674 O O . PRO A 1 88 ? 1.044 2.901 9.056 1.00 74.44 88 PRO A O 1
ATOM 677 N N . ASP A 1 89 ? -0.647 3.608 7.756 1.00 73.56 89 ASP A N 1
ATOM 678 C CA . ASP A 1 89 ? -0.428 5.020 8.047 1.00 73.56 89 ASP A CA 1
ATOM 679 C C . ASP A 1 89 ? -0.777 5.300 9.513 1.00 73.56 89 ASP A C 1
ATOM 681 O O . ASP A 1 89 ? -1.879 5.019 9.974 1.00 73.56 89 ASP A O 1
ATOM 685 N N . VAL A 1 90 ? 0.179 5.870 10.243 1.00 74.19 90 VAL A N 1
ATOM 686 C CA . VAL A 1 90 ? 0.023 6.221 11.660 1.00 74.19 90 VAL A CA 1
ATOM 687 C C . VAL A 1 90 ? -0.283 7.704 11.836 1.00 74.19 90 VAL A C 1
ATOM 689 O O . VAL A 1 90 ? 0.433 8.584 11.329 1.00 74.19 90 VAL A O 1
ATOM 692 N N . GLY A 1 91 ? -1.342 7.975 12.596 1.00 75.88 91 GLY A N 1
ATOM 693 C CA . GLY A 1 91 ? -1.828 9.309 12.916 1.00 75.88 91 GLY A CA 1
ATOM 694 C C . GLY A 1 91 ? -0.892 10.089 13.842 1.00 75.88 91 GLY A C 1
ATOM 695 O O . GLY A 1 91 ? 0.004 9.544 14.491 1.00 75.88 91 GLY A O 1
ATOM 696 N N . TYR A 1 92 ? -1.108 11.407 13.923 1.00 70.81 92 TYR A N 1
ATOM 697 C CA . TYR A 1 92 ? -0.312 12.294 14.785 1.00 70.81 92 TYR A CA 1
ATOM 698 C C . TYR A 1 92 ? -0.388 11.886 16.264 1.00 70.81 92 TYR A C 1
ATOM 700 O O . TYR A 1 92 ? 0.632 11.845 16.949 1.00 70.81 92 TYR A O 1
ATOM 708 N N . PHE A 1 93 ? -1.584 11.520 16.730 1.00 77.19 93 PHE A N 1
ATOM 709 C CA . PHE A 1 93 ? -1.813 11.054 18.096 1.00 77.19 93 PHE A CA 1
ATOM 710 C C . PHE A 1 93 ? -1.009 9.781 18.409 1.00 77.19 93 PHE A C 1
ATOM 712 O O . PHE A 1 93 ? -0.325 9.702 19.425 1.00 77.19 93 PHE A O 1
ATOM 719 N N . GLU A 1 94 ? -1.003 8.808 17.498 1.00 74.69 94 GLU A N 1
ATOM 720 C CA . GLU A 1 94 ? -0.325 7.523 17.704 1.00 74.69 94 GLU A CA 1
ATOM 721 C C . GLU A 1 94 ? 1.197 7.659 17.764 1.00 74.69 94 GLU A C 1
ATOM 723 O O . GLU A 1 94 ? 1.861 6.993 18.560 1.00 74.69 94 GLU A O 1
ATOM 728 N N . LYS A 1 95 ? 1.754 8.576 16.968 1.00 79.94 95 LYS A N 1
ATOM 729 C CA . LYS A 1 95 ? 3.176 8.933 17.036 1.00 79.94 95 LYS A CA 1
ATOM 730 C C . LYS A 1 95 ? 3.544 9.536 18.386 1.00 79.94 95 LYS A C 1
ATOM 732 O O . LYS A 1 95 ? 4.594 9.202 18.927 1.00 79.94 95 LYS A O 1
ATOM 737 N N . LEU A 1 96 ? 2.698 10.427 18.907 1.00 74.31 96 LEU A N 1
ATOM 738 C CA . LEU A 1 96 ? 2.998 11.209 20.104 1.00 74.31 96 LEU A CA 1
ATOM 739 C C . LEU A 1 96 ? 2.853 10.391 21.395 1.00 74.31 96 LEU A C 1
ATOM 741 O O . LEU A 1 96 ? 3.672 10.544 22.296 1.00 74.31 96 LEU A O 1
ATOM 745 N N . PHE A 1 97 ? 1.847 9.514 21.469 1.00 72.75 97 PHE A N 1
ATOM 746 C CA . PHE A 1 97 ? 1.511 8.783 22.697 1.00 72.75 97 PHE A CA 1
ATOM 747 C C . PHE A 1 97 ? 1.956 7.314 22.704 1.00 72.75 97 PHE A C 1
ATOM 749 O O . PHE A 1 97 ? 2.201 6.772 23.777 1.00 72.75 97 PHE A O 1
ATOM 756 N N . TYR A 1 98 ? 2.110 6.678 21.537 1.00 71.69 98 TYR A N 1
ATOM 757 C CA . TYR A 1 98 ? 2.472 5.254 21.436 1.00 71.69 98 TYR A CA 1
ATOM 758 C C . TYR A 1 98 ? 3.829 5.011 20.767 1.00 71.69 98 TYR A C 1
ATOM 760 O O . TYR A 1 98 ? 4.234 3.864 20.592 1.00 71.69 98 TYR A O 1
ATOM 768 N N . GLY A 1 99 ? 4.538 6.070 20.360 1.00 76.81 99 GLY A N 1
ATOM 769 C CA . GLY A 1 99 ? 5.857 5.961 19.733 1.00 76.81 99 GLY A CA 1
ATOM 770 C C . GLY A 1 99 ? 5.862 5.192 18.406 1.00 76.81 99 GLY A C 1
ATOM 771 O O . GLY A 1 99 ? 6.929 4.767 17.954 1.00 76.81 99 GLY A O 1
ATOM 772 N N . LYS A 1 100 ? 4.696 4.996 17.767 1.00 77.12 100 LYS A N 1
ATOM 773 C CA . LYS A 1 100 ? 4.619 4.313 16.471 1.00 77.12 100 LYS A CA 1
ATOM 774 C C . LYS A 1 100 ? 5.338 5.139 15.405 1.00 77.12 100 LYS A C 1
ATOM 776 O O . LYS A 1 100 ? 5.176 6.357 15.325 1.00 77.12 100 LYS A O 1
ATOM 781 N N . LYS A 1 101 ? 6.132 4.478 14.565 1.00 78.31 101 LYS A N 1
ATOM 782 C CA . LYS A 1 101 ? 6.848 5.124 13.457 1.00 78.31 101 LYS A CA 1
ATOM 783 C C . LYS A 1 101 ? 5.981 5.132 12.202 1.00 78.31 101 LYS A C 1
ATOM 785 O O . LYS A 1 101 ? 5.200 4.212 11.990 1.00 78.31 101 LYS A O 1
ATOM 790 N N . SER A 1 102 ? 6.132 6.177 11.382 1.00 79.94 102 SER A N 1
ATOM 791 C CA . SER A 1 102 ? 5.572 6.184 10.023 1.00 79.94 102 SER A CA 1
ATOM 792 C C . SER A 1 102 ? 6.060 4.957 9.253 1.00 79.94 102 SER A C 1
ATOM 794 O O . SER A 1 102 ? 7.229 4.596 9.433 1.00 79.94 102 SER A O 1
ATOM 796 N N . PRO A 1 103 ? 5.230 4.383 8.367 1.00 86.25 103 PRO A N 1
ATOM 797 C CA . PRO A 1 103 ? 5.676 3.299 7.512 1.00 86.25 103 PRO A CA 1
ATOM 798 C C . PRO A 1 103 ? 6.827 3.779 6.631 1.00 86.25 103 PRO A C 1
ATOM 800 O O . PRO A 1 103 ? 6.876 4.938 6.186 1.00 86.25 103 PRO A O 1
ATOM 803 N N . ARG A 1 104 ? 7.777 2.886 6.395 1.00 88.81 104 ARG A N 1
ATOM 804 C CA . ARG A 1 104 ? 8.835 3.104 5.423 1.00 88.81 104 ARG A CA 1
ATOM 805 C C . ARG A 1 104 ? 8.266 2.799 4.043 1.00 88.81 104 ARG A C 1
ATOM 807 O O . ARG A 1 104 ? 7.390 1.966 3.847 1.00 88.81 104 ARG A O 1
ATOM 814 N N . TYR A 1 105 ? 8.753 3.542 3.061 1.00 91.12 105 TYR A N 1
ATOM 815 C CA . TYR A 1 105 ? 8.329 3.369 1.683 1.00 91.12 105 TYR A CA 1
ATOM 816 C C . TYR A 1 105 ? 9.316 2.461 0.961 1.00 91.12 105 TYR A C 1
ATOM 818 O O . TYR A 1 105 ? 10.458 2.859 0.726 1.00 91.12 105 TYR A O 1
ATOM 826 N N . LEU A 1 106 ? 8.857 1.267 0.596 1.00 92.81 106 LEU A N 1
ATOM 827 C CA . LEU A 1 106 ? 9.604 0.310 -0.206 1.00 92.81 106 LEU A CA 1
ATOM 828 C C . LEU A 1 106 ? 9.766 0.857 -1.632 1.00 92.81 106 LEU A C 1
ATOM 830 O O . LEU A 1 106 ? 8.770 1.262 -2.252 1.00 92.81 106 LEU A O 1
ATOM 834 N N . PRO A 1 107 ? 10.989 0.876 -2.185 1.00 94.56 107 PRO A N 1
ATOM 835 C CA . PRO A 1 107 ? 11.215 1.022 -3.615 1.00 94.56 107 PRO A CA 1
ATOM 836 C C . PRO A 1 107 ? 10.545 -0.109 -4.403 1.00 94.56 107 PRO A C 1
ATOM 838 O O . PRO A 1 107 ? 10.365 -1.212 -3.896 1.00 94.56 107 PRO A O 1
ATOM 841 N N . ALA A 1 108 ? 10.236 0.138 -5.677 1.00 95.94 108 ALA A N 1
ATOM 842 C CA . ALA A 1 108 ? 9.543 -0.836 -6.518 1.00 95.94 108 ALA A CA 1
ATOM 843 C C . ALA A 1 108 ? 10.221 -2.213 -6.578 1.00 95.94 108 ALA A C 1
ATOM 845 O O . ALA A 1 108 ? 9.532 -3.225 -6.511 1.00 95.94 108 ALA A O 1
ATOM 846 N N . ILE A 1 109 ? 11.552 -2.265 -6.687 1.00 96.00 109 ILE A N 1
ATOM 847 C CA . ILE A 1 109 ? 12.271 -3.542 -6.723 1.00 96.00 109 ILE A CA 1
ATOM 848 C C . ILE A 1 109 ? 12.224 -4.289 -5.386 1.00 96.00 109 ILE A C 1
ATOM 850 O O . ILE A 1 109 ? 12.149 -5.511 -5.387 1.00 96.00 109 ILE A O 1
ATOM 854 N N . GLU A 1 110 ? 12.224 -3.571 -4.261 1.00 94.56 110 GLU A N 1
ATOM 855 C CA . GLU A 1 110 ? 12.085 -4.171 -2.931 1.00 94.56 110 GLU A CA 1
ATOM 856 C C . GLU A 1 110 ? 10.683 -4.741 -2.753 1.00 94.56 110 GLU A C 1
ATOM 858 O O . GLU A 1 110 ? 10.539 -5.905 -2.409 1.00 94.56 110 GLU A O 1
ATOM 863 N N . TRP A 1 111 ? 9.653 -3.972 -3.113 1.00 94.94 111 TRP A N 1
ATOM 864 C CA . TRP A 1 111 ? 8.278 -4.467 -3.143 1.00 94.94 111 TRP A CA 1
ATOM 865 C C . TRP A 1 111 ? 8.122 -5.708 -4.029 1.00 94.94 111 TRP A C 1
ATOM 867 O O . TRP A 1 111 ? 7.462 -6.664 -3.641 1.00 94.94 111 TRP A O 1
ATOM 877 N N . PHE A 1 112 ? 8.734 -5.714 -5.214 1.00 95.25 112 PHE A N 1
ATOM 878 C CA . PHE A 1 112 ? 8.669 -6.862 -6.116 1.00 95.25 112 PHE A CA 1
ATOM 879 C C . PHE A 1 112 ? 9.393 -8.089 -5.542 1.00 95.25 112 PHE A C 1
ATOM 881 O O . PHE A 1 112 ? 8.946 -9.222 -5.733 1.00 95.25 112 PHE A O 1
ATOM 888 N N . ALA A 1 113 ? 10.499 -7.877 -4.826 1.00 94.06 113 ALA A N 1
ATOM 889 C CA . ALA A 1 113 ? 11.179 -8.940 -4.099 1.00 94.06 113 ALA A CA 1
ATOM 890 C C . ALA A 1 113 ? 10.276 -9.505 -2.995 1.00 94.06 113 ALA A C 1
ATOM 892 O O . ALA A 1 113 ? 10.087 -10.714 -2.948 1.00 94.06 113 ALA A O 1
ATOM 893 N N . GLU A 1 114 ? 9.650 -8.656 -2.178 1.00 91.50 114 GLU A N 1
ATOM 894 C CA . GLU A 1 114 ? 8.707 -9.104 -1.142 1.00 91.50 114 GLU A CA 1
ATOM 895 C C . GLU A 1 114 ? 7.510 -9.845 -1.757 1.00 91.50 114 GLU A C 1
ATOM 897 O O . GLU A 1 114 ? 7.188 -10.945 -1.329 1.00 91.50 114 GLU A O 1
ATOM 902 N N . LEU A 1 115 ? 6.935 -9.348 -2.856 1.00 91.94 115 LEU A N 1
ATOM 903 C CA . LEU A 1 115 ? 5.846 -10.026 -3.573 1.00 91.94 115 LEU A CA 1
ATOM 904 C C . LEU A 1 115 ? 6.213 -11.443 -4.038 1.00 91.94 115 LEU A C 1
ATOM 906 O O . LEU A 1 115 ? 5.376 -12.341 -4.034 1.00 91.94 115 LEU A O 1
ATOM 910 N N . THR A 1 116 ? 7.455 -11.645 -4.478 1.00 90.88 116 THR A N 1
ATOM 911 C CA . THR A 1 116 ? 7.901 -12.929 -5.041 1.00 90.88 116 THR A CA 1
ATOM 912 C C . THR A 1 116 ? 8.478 -13.881 -3.998 1.00 90.88 116 THR A C 1
ATOM 914 O O . THR A 1 116 ? 8.401 -15.095 -4.180 1.00 90.88 116 THR A O 1
ATOM 917 N N . LEU A 1 117 ? 9.058 -13.352 -2.920 1.00 89.50 117 LEU A N 1
ATOM 918 C CA . LEU A 1 117 ? 9.757 -14.127 -1.893 1.00 89.50 117 LEU A CA 1
ATOM 919 C C . LEU A 1 117 ? 8.925 -14.312 -0.619 1.00 89.50 117 LEU A C 1
ATOM 921 O O . LEU A 1 117 ? 9.098 -15.317 0.070 1.00 89.50 117 LEU A O 1
ATOM 925 N N . ARG A 1 118 ? 8.039 -13.363 -0.304 1.00 86.56 118 ARG A N 1
ATOM 926 C CA . ARG A 1 118 ? 7.180 -13.332 0.888 1.00 86.56 118 ARG A CA 1
ATOM 927 C C . ARG A 1 118 ? 5.762 -12.864 0.530 1.00 86.56 118 ARG A C 1
ATOM 929 O O . ARG A 1 118 ? 5.321 -11.815 0.996 1.00 86.56 118 ARG A O 1
ATOM 936 N N . PRO A 1 119 ? 5.017 -13.644 -0.274 1.00 84.88 119 PRO A N 1
ATOM 937 C CA . PRO A 1 119 ? 3.687 -13.244 -0.734 1.00 84.88 119 PRO A CA 1
ATOM 938 C C . PRO A 1 119 ? 2.734 -12.903 0.422 1.00 84.88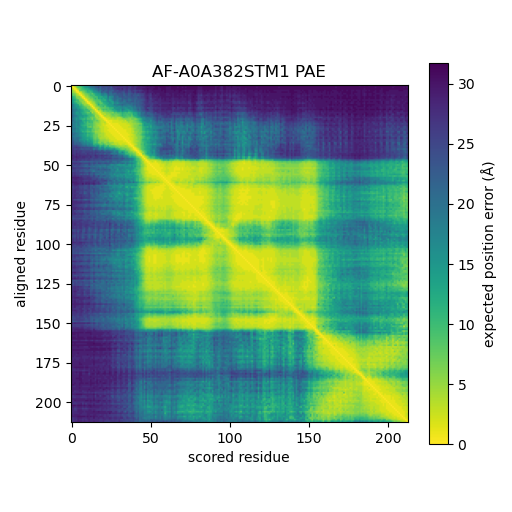 119 PRO A C 1
ATOM 940 O O . PRO A 1 119 ? 2.030 -11.911 0.330 1.00 84.88 119 PRO A O 1
ATOM 943 N N . GLN A 1 120 ? 2.812 -13.628 1.546 1.00 80.62 120 GLN A N 1
ATOM 944 C CA . GLN A 1 120 ? 1.994 -13.365 2.740 1.00 80.62 120 GLN A CA 1
ATOM 945 C C . GLN A 1 120 ? 2.183 -11.944 3.297 1.00 80.62 120 GLN A C 1
ATOM 947 O O . GLN A 1 120 ? 1.210 -11.275 3.610 1.00 80.62 120 GLN A O 1
ATOM 952 N N . GLU A 1 121 ? 3.426 -11.455 3.383 1.00 84.25 121 GLU A N 1
ATOM 953 C CA . GLU A 1 121 ? 3.700 -10.077 3.826 1.00 84.25 121 GLU A CA 1
ATOM 954 C C . GLU A 1 121 ? 3.302 -9.062 2.742 1.00 84.25 121 GLU A C 1
ATOM 956 O O . GLU A 1 121 ? 2.857 -7.953 3.035 1.00 84.25 121 GLU A O 1
ATOM 961 N N . ALA A 1 122 ? 3.451 -9.436 1.470 1.00 87.69 122 ALA A N 1
ATOM 962 C CA . ALA A 1 122 ? 3.139 -8.561 0.351 1.00 87.69 122 ALA A CA 1
ATOM 963 C C . ALA A 1 122 ? 1.635 -8.341 0.136 1.00 87.69 122 ALA A C 1
ATOM 965 O O . ALA A 1 122 ? 1.251 -7.285 -0.379 1.00 87.69 122 ALA A O 1
ATOM 966 N N . ASP A 1 123 ? 0.801 -9.297 0.546 1.00 87.62 123 ASP A N 1
ATOM 967 C CA . ASP A 1 123 ? -0.658 -9.228 0.440 1.00 87.62 123 ASP A CA 1
ATOM 968 C C . ASP A 1 123 ? -1.266 -8.158 1.368 1.00 87.62 123 ASP A C 1
ATOM 970 O O . ASP A 1 123 ? -2.347 -7.632 1.081 1.00 87.62 123 ASP A O 1
ATOM 974 N N . GLU A 1 124 ? -0.524 -7.736 2.399 1.00 86.00 124 GLU A N 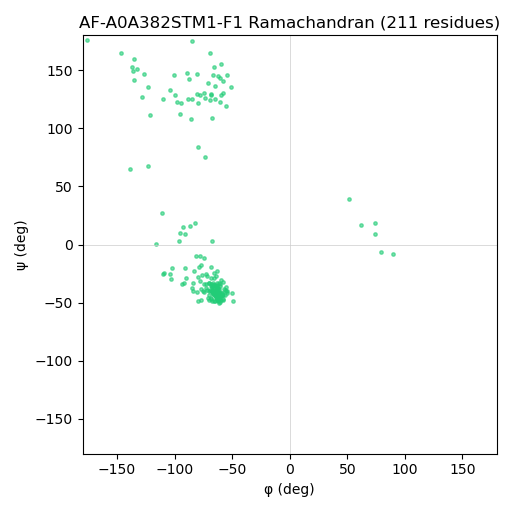1
ATOM 975 C CA . GLU A 1 124 ? -0.866 -6.630 3.303 1.00 86.00 124 GLU A CA 1
ATOM 976 C C . GLU A 1 124 ? -0.574 -5.243 2.702 1.00 86.00 124 GLU A C 1
ATOM 978 O O . GLU A 1 124 ? -1.109 -4.219 3.146 1.00 86.00 124 GLU A O 1
ATOM 983 N N . TYR A 1 125 ? 0.275 -5.161 1.675 1.00 91.00 125 TYR A N 1
ATOM 984 C CA . TYR A 1 125 ? 0.718 -3.877 1.147 1.00 91.00 125 TYR A CA 1
ATOM 985 C C . TYR A 1 125 ? -0.366 -3.179 0.325 1.00 91.00 125 TYR A C 1
ATOM 987 O O . TYR A 1 125 ? -0.911 -3.719 -0.636 1.00 91.00 125 TYR A O 1
ATOM 995 N N . LYS A 1 126 ? -0.610 -1.898 0.634 1.00 91.69 126 LYS A N 1
ATOM 996 C CA . LYS A 1 126 ? -1.606 -1.047 -0.045 1.00 91.69 126 LYS A CA 1
ATOM 997 C C . LYS A 1 126 ? -1.155 -0.610 -1.447 1.00 91.69 126 LYS A C 1
ATOM 999 O O . LYS A 1 126 ? -0.723 0.534 -1.670 1.00 91.69 126 LYS A O 1
ATOM 1004 N N . VAL A 1 127 ? -1.231 -1.547 -2.389 1.00 94.56 127 VAL A N 1
ATOM 1005 C CA . VAL A 1 127 ? -0.764 -1.420 -3.778 1.00 94.56 127 VAL A CA 1
ATOM 1006 C C . VAL A 1 127 ? -1.873 -0.964 -4.726 1.00 94.56 127 VAL A C 1
ATOM 1008 O O . VAL A 1 127 ? -1.592 -0.216 -5.664 1.00 94.56 127 VAL A O 1
ATOM 1011 N N . PHE A 1 128 ? -3.122 -1.363 -4.496 1.00 93.62 128 PHE A N 1
ATOM 1012 C CA . PHE A 1 128 ? -4.219 -1.123 -5.430 1.00 93.62 128 PHE A CA 1
ATOM 1013 C C . PHE A 1 128 ? -4.882 0.223 -5.178 1.00 93.62 128 PHE A C 1
ATOM 1015 O O . PHE A 1 128 ? -5.334 0.509 -4.074 1.00 93.62 128 PHE A O 1
ATOM 1022 N N . ARG A 1 129 ? -4.969 1.062 -6.209 1.00 93.19 129 ARG A N 1
ATOM 1023 C CA . ARG A 1 129 ? -5.714 2.319 -6.155 1.00 93.19 129 ARG A CA 1
ATOM 1024 C C . ARG A 1 129 ? -7.094 2.133 -6.772 1.00 93.19 129 ARG A C 1
ATOM 1026 O O . ARG A 1 129 ? -7.194 1.794 -7.949 1.00 93.19 129 ARG A O 1
ATOM 1033 N N . ILE A 1 130 ? -8.143 2.411 -6.003 1.00 91.12 130 ILE A N 1
ATOM 1034 C CA . ILE A 1 130 ? -9.529 2.326 -6.474 1.00 91.12 130 ILE A CA 1
ATOM 1035 C C . ILE A 1 130 ? -10.176 3.696 -6.306 1.00 91.12 130 ILE A C 1
ATOM 1037 O O . ILE A 1 130 ? -10.382 4.160 -5.190 1.00 91.12 130 ILE A O 1
ATOM 1041 N N . ASP A 1 131 ? -10.471 4.353 -7.429 1.00 89.25 131 ASP A N 1
ATOM 1042 C CA . ASP A 1 131 ? -11.088 5.686 -7.437 1.00 89.25 131 ASP A CA 1
ATOM 1043 C C . ASP A 1 131 ? -12.600 5.631 -7.764 1.00 89.25 131 ASP A C 1
ATOM 1045 O O . ASP A 1 131 ? -13.327 6.579 -7.476 1.00 89.25 131 ASP A O 1
ATOM 1049 N N . HIS A 1 132 ? -13.092 4.547 -8.384 1.00 90.38 132 HIS A N 1
ATOM 1050 C CA . HIS A 1 132 ? -14.473 4.469 -8.875 1.00 90.38 132 HIS A CA 1
ATOM 1051 C C . HIS A 1 132 ? -15.453 4.033 -7.768 1.00 90.38 132 HIS A C 1
ATOM 1053 O O . HIS A 1 132 ? -15.269 2.949 -7.206 1.00 90.38 132 HIS A O 1
ATOM 1059 N N . PRO A 1 133 ? -16.529 4.798 -7.485 1.00 88.38 133 PRO A N 1
ATOM 1060 C CA . PRO A 1 133 ? -17.423 4.535 -6.354 1.00 88.38 133 PRO A CA 1
ATOM 1061 C C . PRO A 1 133 ? -18.168 3.202 -6.465 1.00 88.38 133 PRO A C 1
ATOM 1063 O O . PRO A 1 133 ? -18.345 2.525 -5.461 1.00 88.38 133 PRO A O 1
ATOM 1066 N N . GLU A 1 134 ? -18.554 2.778 -7.671 1.00 87.31 134 GLU A N 1
ATOM 1067 C CA . GLU A 1 134 ? -19.209 1.472 -7.855 1.00 87.31 134 GLU A CA 1
ATOM 1068 C C . GLU A 1 134 ? -18.272 0.306 -7.524 1.00 87.31 134 GLU A C 1
ATOM 1070 O O . GLU A 1 134 ? -18.700 -0.668 -6.917 1.00 87.31 134 GLU A O 1
ATOM 1075 N N . VAL A 1 135 ? -16.982 0.422 -7.862 1.00 87.19 135 VAL A N 1
ATOM 1076 C CA . VAL A 1 135 ? -15.993 -0.619 -7.553 1.00 87.19 135 VAL A CA 1
ATOM 1077 C C . VAL A 1 135 ? -15.740 -0.664 -6.051 1.00 87.19 135 VAL A C 1
ATOM 1079 O O . VAL A 1 135 ? -15.684 -1.746 -5.484 1.00 87.19 135 VAL A O 1
ATOM 1082 N N . LEU A 1 136 ? -15.663 0.494 -5.389 1.00 86.88 136 LEU A N 1
ATOM 1083 C CA . LEU A 1 136 ? -15.608 0.560 -3.925 1.00 86.88 136 LEU A CA 1
ATOM 1084 C C . LEU A 1 136 ? -16.839 -0.102 -3.291 1.00 86.88 136 LEU A C 1
ATOM 1086 O O . LEU A 1 136 ? -16.691 -0.902 -2.371 1.00 86.88 136 LEU A O 1
ATOM 1090 N N . GLY A 1 137 ? -18.029 0.158 -3.837 1.00 82.06 137 GLY A N 1
ATOM 1091 C CA . GLY A 1 137 ? -19.281 -0.450 -3.390 1.00 82.06 137 GLY A CA 1
ATOM 1092 C C . GLY A 1 137 ? -19.305 -1.977 -3.510 1.00 82.06 137 GLY A C 1
ATOM 1093 O O . GLY A 1 137 ? -19.832 -2.630 -2.614 1.00 82.06 137 GLY A O 1
ATOM 1094 N N . LEU A 1 138 ? -18.686 -2.558 -4.549 1.00 82.38 138 LEU A N 1
ATOM 1095 C CA . LEU A 1 138 ? -18.564 -4.020 -4.695 1.00 82.38 138 LEU A CA 1
ATOM 1096 C C . LEU A 1 138 ? -17.792 -4.669 -3.540 1.00 82.38 138 LEU A C 1
ATOM 1098 O O . LEU A 1 138 ? -18.105 -5.792 -3.156 1.00 82.38 138 LEU A O 1
ATOM 1102 N N . PHE A 1 139 ? -16.804 -3.963 -2.990 1.00 78.50 139 PHE A N 1
ATOM 1103 C CA . PHE A 1 139 ? -16.003 -4.424 -1.854 1.00 78.50 139 PHE A CA 1
ATOM 1104 C C . PHE A 1 139 ? -16.513 -3.891 -0.503 1.00 78.50 139 PHE A C 1
ATOM 1106 O O . PHE A 1 139 ? -15.902 -4.146 0.530 1.00 78.50 139 PHE A O 1
ATOM 1113 N N . GLY A 1 140 ? -17.623 -3.143 -0.487 1.00 77.12 140 GLY A N 1
ATOM 1114 C CA . GLY A 1 140 ? -18.180 -2.570 0.739 1.00 77.12 140 GLY A CA 1
ATOM 1115 C C . GLY A 1 140 ? -17.398 -1.381 1.307 1.00 77.12 140 GLY A C 1
ATOM 1116 O O . GLY A 1 140 ? -17.555 -1.056 2.483 1.00 77.12 140 GLY A O 1
ATOM 1117 N N . PHE A 1 141 ? -16.555 -0.730 0.502 1.00 83.75 141 PHE A N 1
ATOM 1118 C CA . PHE A 1 141 ? -15.775 0.430 0.925 1.00 83.75 141 PHE A CA 1
ATOM 1119 C C . PHE A 1 141 ? -16.528 1.748 0.740 1.00 83.75 141 PHE A C 1
ATOM 1121 O O . PHE A 1 141 ? -17.209 1.978 -0.260 1.00 83.75 141 PHE A O 1
ATOM 1128 N N . GLU A 1 142 ? -16.334 2.655 1.696 1.00 80.50 142 GLU A N 1
ATOM 1129 C CA . GLU A 1 142 ? -16.896 4.003 1.655 1.00 80.50 142 GLU A CA 1
ATOM 1130 C C . GLU A 1 142 ? -16.052 4.928 0.758 1.00 80.50 142 GLU A C 1
ATOM 1132 O O . GLU A 1 142 ? -14.831 5.032 0.949 1.00 80.50 142 GLU A O 1
ATOM 1137 N N . PRO A 1 143 ? -16.669 5.661 -0.188 1.00 82.94 143 PRO A N 1
ATOM 1138 C CA . PRO A 1 143 ? -15.959 6.645 -0.996 1.00 82.94 143 PRO A CA 1
ATOM 1139 C C . PRO A 1 143 ? -15.285 7.726 -0.138 1.00 82.94 143 PRO A C 1
ATOM 1141 O O . PRO A 1 143 ? -15.917 8.355 0.706 1.00 82.94 143 PRO A O 1
ATOM 1144 N N . GLY A 1 144 ? -13.998 7.982 -0.386 1.00 79.69 144 GLY A N 1
ATOM 1145 C CA . GLY A 1 144 ? -13.253 9.093 0.222 1.00 79.69 144 GLY A CA 1
ATOM 1146 C C . GLY A 1 144 ? -12.558 8.794 1.555 1.00 79.69 144 GLY A C 1
ATOM 1147 O O . GLY A 1 144 ? -11.761 9.620 1.995 1.00 79.69 144 GLY A O 1
ATOM 1148 N N . LYS A 1 145 ? -12.790 7.625 2.166 1.00 81.06 145 LYS A N 1
ATOM 1149 C CA . LYS A 1 145 ? -12.128 7.217 3.419 1.00 81.06 145 LYS A CA 1
ATOM 1150 C C . LYS A 1 145 ? -10.697 6.738 3.191 1.00 81.06 145 LYS A C 1
ATOM 1152 O O . LYS A 1 145 ? -9.773 7.193 3.859 1.00 81.06 145 LYS A O 1
ATOM 1157 N N . GLU A 1 146 ? -10.509 5.863 2.207 1.00 82.56 146 GLU A N 1
ATOM 1158 C CA . GLU A 1 146 ? -9.206 5.334 1.808 1.00 82.56 146 GLU A CA 1
ATOM 1159 C C . GLU A 1 146 ? -9.067 5.312 0.286 1.00 82.56 146 GLU A C 1
ATOM 1161 O O . GLU A 1 146 ? -10.043 5.183 -0.450 1.00 82.56 146 GLU A O 1
ATOM 1166 N N . LYS A 1 147 ? -7.828 5.480 -0.186 1.00 86.69 147 LYS A N 1
ATOM 1167 C CA . LYS A 1 147 ? -7.495 5.529 -1.619 1.00 86.69 147 LYS A CA 1
ATOM 1168 C C . LYS A 1 147 ? -6.716 4.307 -2.104 1.00 86.69 147 LYS A C 1
ATOM 1170 O O . LYS A 1 147 ? -6.715 4.016 -3.300 1.00 86.69 147 LYS A O 1
ATOM 1175 N N . TYR A 1 148 ? -5.999 3.651 -1.197 1.00 90.75 148 TYR A N 1
ATOM 1176 C CA 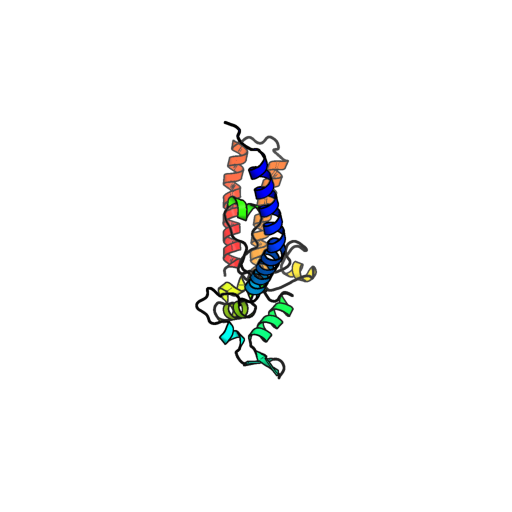. TYR A 1 148 ? -5.136 2.519 -1.504 1.00 90.75 148 TYR A CA 1
ATOM 1177 C C . TYR A 1 148 ? -5.566 1.323 -0.668 1.00 90.75 148 TYR A C 1
ATOM 1179 O O . TYR A 1 148 ? -5.767 1.477 0.534 1.00 90.75 148 TYR A O 1
ATOM 1187 N N . PHE A 1 149 ? -5.641 0.168 -1.312 1.00 90.38 149 PHE A N 1
ATOM 1188 C CA . PHE A 1 149 ? -6.117 -1.091 -0.759 1.00 90.38 149 PHE A CA 1
ATOM 1189 C C . PHE A 1 149 ? -5.060 -2.173 -0.980 1.00 90.38 149 PHE A C 1
ATOM 1191 O O . PHE A 1 149 ? -4.303 -2.129 -1.961 1.00 90.38 149 PHE A O 1
ATOM 1198 N N . SER A 1 150 ? -4.969 -3.101 -0.040 1.00 90.62 150 SER A N 1
ATOM 1199 C CA . SER A 1 150 ? -4.126 -4.289 -0.117 1.00 90.62 150 SER A CA 1
ATOM 1200 C C . SER A 1 150 ? -4.820 -5.424 -0.871 1.00 90.62 150 SER A C 1
ATOM 1202 O O . SER A 1 150 ? -5.971 -5.292 -1.290 1.00 90.62 150 SER A O 1
ATOM 1204 N N . PHE A 1 151 ? -4.118 -6.532 -1.108 1.00 88.75 151 PHE A N 1
ATOM 1205 C CA . PHE A 1 151 ? -4.754 -7.716 -1.686 1.00 88.75 151 PHE A CA 1
ATOM 1206 C C . PHE A 1 151 ? -5.777 -8.303 -0.705 1.00 88.75 151 PHE A C 1
ATOM 1208 O O . PHE A 1 151 ? -6.910 -8.600 -1.093 1.00 88.75 151 PHE A O 1
ATOM 1215 N N . ASN A 1 152 ? -5.413 -8.354 0.577 1.00 84.81 152 ASN A N 1
ATOM 1216 C CA . ASN A 1 152 ? -6.266 -8.869 1.644 1.00 84.81 152 ASN A CA 1
ATOM 1217 C C . ASN A 1 152 ? -7.509 -8.011 1.882 1.00 84.81 152 ASN A C 1
ATOM 1219 O O . ASN A 1 152 ? -8.589 -8.564 2.094 1.00 84.81 152 ASN A O 1
ATOM 1223 N N . ASP A 1 153 ? -7.398 -6.688 1.721 1.00 82.88 153 ASP A N 1
ATOM 1224 C CA . ASP A 1 153 ? -8.552 -5.783 1.732 1.00 82.88 153 ASP A CA 1
ATOM 1225 C C . ASP A 1 153 ? -9.602 -6.214 0.686 1.00 82.88 153 ASP A C 1
ATOM 1227 O O . ASP A 1 153 ? -10.804 -6.177 0.948 1.00 82.88 153 ASP A O 1
ATOM 1231 N N . LEU A 1 154 ? -9.161 -6.650 -0.500 1.00 83.88 154 LEU A N 1
ATOM 1232 C CA . LEU A 1 154 ? -10.041 -6.988 -1.623 1.00 83.88 154 LEU A CA 1
ATOM 1233 C C . LEU A 1 154 ? -10.578 -8.421 -1.558 1.00 83.88 154 LEU A C 1
ATOM 1235 O O . LEU A 1 154 ? -11.734 -8.654 -1.914 1.00 83.88 154 LEU A O 1
ATOM 1239 N N . PHE A 1 155 ? -9.768 -9.385 -1.117 1.00 75.38 155 PHE A N 1
ATOM 1240 C CA . PHE A 1 155 ? -10.154 -10.801 -1.093 1.00 75.38 155 PHE A CA 1
ATOM 1241 C C . PHE A 1 155 ? -10.953 -11.196 0.149 1.00 75.38 155 PHE A C 1
ATOM 1243 O O . PHE A 1 155 ? -11.877 -12.003 0.042 1.00 75.38 155 PHE A O 1
ATOM 1250 N N . HIS A 1 156 ? -10.681 -10.581 1.300 1.00 68.56 156 HIS A N 1
ATOM 1251 C CA . HIS A 1 156 ? -11.468 -10.781 2.518 1.00 68.56 156 HIS A CA 1
ATOM 1252 C C . HIS A 1 156 ? -12.584 -9.744 2.675 1.00 68.56 156 HIS A C 1
ATOM 1254 O O . HIS A 1 156 ? -13.174 -9.643 3.747 1.00 68.56 156 HIS A O 1
ATOM 1260 N N . ALA A 1 157 ? -12.923 -9.005 1.612 1.00 59.41 157 ALA A N 1
ATOM 1261 C CA . ALA A 1 157 ? -13.859 -7.883 1.651 1.00 59.41 157 ALA A CA 1
ATOM 1262 C C . ALA A 1 157 ? -15.189 -8.208 2.352 1.00 59.41 157 ALA A C 1
ATOM 1264 O O . ALA A 1 157 ? -15.651 -7.417 3.165 1.00 59.41 157 ALA A O 1
ATOM 1265 N N . GLY A 1 158 ? -15.778 -9.389 2.124 1.00 60.41 158 GLY A N 1
ATOM 1266 C CA . GLY A 1 158 ? -17.026 -9.785 2.793 1.00 60.41 158 GLY A CA 1
ATOM 1267 C C . GLY A 1 158 ? -16.881 -10.014 4.305 1.00 60.41 158 GLY A C 1
ATOM 1268 O O . GLY A 1 158 ? -17.743 -9.613 5.087 1.00 60.41 158 GLY A O 1
ATOM 1269 N N . GLU A 1 159 ? -15.778 -10.624 4.741 1.00 65.69 159 GLU A N 1
ATOM 1270 C CA . GLU A 1 159 ? -15.495 -10.875 6.160 1.00 65.69 159 GLU A CA 1
ATOM 1271 C C . GLU A 1 159 ? -15.054 -9.588 6.873 1.00 65.69 159 GLU A C 1
ATOM 1273 O O . GLU A 1 159 ? -15.516 -9.299 7.978 1.00 65.69 159 GLU A O 1
ATOM 1278 N N . ILE A 1 160 ? -14.238 -8.770 6.200 1.00 63.94 160 ILE A N 1
ATOM 1279 C CA . ILE A 1 160 ? -13.826 -7.431 6.634 1.00 63.94 160 ILE A CA 1
ATOM 1280 C C . ILE A 1 160 ? -15.045 -6.519 6.760 1.00 63.94 160 ILE A C 1
ATOM 1282 O O . ILE A 1 160 ? -15.176 -5.835 7.769 1.00 63.94 160 ILE A O 1
ATOM 1286 N N . GLN A 1 161 ? -15.968 -6.529 5.795 1.00 64.38 161 GLN A N 1
ATOM 1287 C CA . GLN A 1 161 ? -17.205 -5.750 5.857 1.00 64.38 161 GLN A CA 1
ATOM 1288 C C . GLN A 1 161 ? -18.085 -6.206 7.024 1.00 64.38 161 GLN A C 1
ATOM 1290 O O . GLN A 1 161 ? -18.602 -5.370 7.762 1.00 64.38 161 GLN A O 1
ATOM 1295 N N . GLY A 1 162 ? -18.208 -7.518 7.246 1.00 71.69 162 GLY A N 1
ATOM 1296 C CA . GLY A 1 162 ? -18.938 -8.058 8.393 1.00 71.69 162 GLY A CA 1
ATOM 1297 C C . GLY A 1 162 ? -18.323 -7.666 9.742 1.00 71.69 162 GLY A C 1
ATOM 1298 O O . GLY A 1 162 ? -19.050 -7.398 10.697 1.00 71.69 162 GLY A O 1
ATOM 1299 N N . LEU A 1 163 ? -16.993 -7.611 9.840 1.00 75.81 163 LEU A N 1
ATOM 1300 C CA . LEU A 1 163 ? -16.300 -7.163 11.051 1.00 75.81 163 LEU A CA 1
ATOM 1301 C C . LEU A 1 163 ? -16.387 -5.647 11.232 1.00 75.81 163 LEU A C 1
ATOM 1303 O O . LEU A 1 163 ? -16.652 -5.193 12.340 1.00 75.81 163 LEU A O 1
ATOM 1307 N N . ARG A 1 164 ? -16.248 -4.876 10.152 1.00 72.88 164 ARG A N 1
ATOM 1308 C CA . ARG A 1 164 ? -16.389 -3.418 10.162 1.00 72.88 164 ARG A CA 1
ATOM 1309 C C . ARG A 1 164 ? -17.802 -3.007 10.579 1.00 72.88 164 ARG A C 1
ATOM 1311 O O . ARG A 1 164 ? -17.929 -2.182 11.470 1.00 72.88 164 ARG A O 1
ATOM 1318 N N . GLY A 1 165 ? -18.836 -3.675 10.060 1.00 77.81 165 GLY A N 1
ATOM 1319 C CA . GLY A 1 165 ? -20.223 -3.463 10.486 1.00 77.81 165 GLY A CA 1
ATOM 1320 C C . GLY A 1 165 ? -20.433 -3.718 11.981 1.00 77.81 165 GLY A C 1
ATOM 1321 O O . GLY A 1 165 ? -21.017 -2.890 12.663 1.00 77.81 165 GLY A O 1
ATOM 1322 N N . LYS A 1 166 ? -19.861 -4.798 12.534 1.00 81.06 166 LYS A N 1
ATOM 1323 C CA . LYS A 1 166 ? -19.907 -5.050 13.988 1.00 81.06 166 LYS A CA 1
ATOM 1324 C C . LYS A 1 166 ? -19.190 -3.970 14.799 1.00 81.06 166 LYS A C 1
ATOM 1326 O O . LYS A 1 166 ? -19.635 -3.641 15.892 1.00 81.06 166 LYS A O 1
ATOM 1331 N N . MET A 1 167 ? -18.070 -3.443 14.302 1.00 78.88 167 MET A N 1
ATOM 1332 C CA . MET A 1 167 ? -17.357 -2.339 14.956 1.00 78.88 167 MET A CA 1
ATOM 1333 C C . MET A 1 167 ? -18.194 -1.057 14.920 1.00 78.88 167 MET A C 1
ATOM 1335 O O . MET A 1 167 ? -18.300 -0.382 15.942 1.00 78.88 167 MET A O 1
ATOM 1339 N N . ASP A 1 168 ? -18.827 -0.762 13.785 1.00 81.44 168 ASP A N 1
ATOM 1340 C CA . ASP A 1 168 ? -19.711 0.392 13.619 1.00 81.44 168 ASP A CA 1
ATOM 1341 C C . ASP A 1 168 ? -20.955 0.282 14.520 1.00 81.44 168 ASP A C 1
ATOM 1343 O O . ASP A 1 168 ? -21.306 1.263 15.173 1.00 81.44 168 ASP A O 1
ATOM 1347 N N . ASP A 1 169 ? -21.551 -0.908 14.662 1.00 85.31 169 ASP A N 1
ATOM 1348 C CA . ASP A 1 169 ? -22.661 -1.171 15.593 1.00 85.31 169 ASP A CA 1
ATOM 1349 C C . ASP A 1 169 ? -22.262 -0.868 17.047 1.00 85.31 169 ASP A C 1
ATOM 1351 O O . ASP A 1 169 ? -23.007 -0.224 17.789 1.00 85.31 169 ASP A O 1
ATOM 1355 N N . VAL A 1 170 ? -21.059 -1.289 17.459 1.00 84.56 170 VAL A N 1
ATOM 1356 C CA . VAL A 1 170 ? -20.533 -1.002 18.803 1.00 84.56 170 VAL A CA 1
ATOM 1357 C C . VAL A 1 170 ? -20.327 0.498 18.998 1.00 84.56 170 VAL A C 1
ATOM 1359 O O . VAL A 1 170 ? -20.725 1.047 20.026 1.00 84.56 170 VAL A O 1
ATOM 1362 N N . LEU A 1 171 ? -19.735 1.182 18.017 1.00 83.25 171 LEU A N 1
ATOM 1363 C CA . LEU A 1 171 ? -19.542 2.633 18.068 1.00 83.25 171 LEU A CA 1
ATOM 1364 C C . LEU A 1 171 ? -20.881 3.381 18.103 1.00 83.25 171 LEU A C 1
ATOM 1366 O O . LEU A 1 171 ? -21.011 4.378 18.817 1.00 83.25 171 LEU A O 1
ATOM 1370 N N . GLN A 1 172 ? -21.885 2.889 17.378 1.00 85.81 172 GLN A N 1
ATOM 1371 C CA . GLN A 1 172 ? -23.233 3.439 17.391 1.00 85.81 172 GLN A CA 1
ATOM 1372 C C . GLN A 1 172 ? -23.907 3.240 18.752 1.00 85.81 172 GLN A C 1
ATOM 1374 O O . GLN A 1 172 ? -24.506 4.184 19.260 1.00 85.81 172 GLN A O 1
ATOM 1379 N N . GLU A 1 173 ? -23.759 2.076 19.389 1.00 86.50 173 GLU A N 1
ATOM 1380 C CA . GLU A 1 173 ? -24.279 1.828 20.741 1.00 86.50 173 GLU A CA 1
ATOM 1381 C C . GLU A 1 173 ? -23.635 2.764 21.777 1.00 86.50 173 GLU A C 1
ATOM 1383 O O . GLU A 1 173 ? -24.332 3.338 22.619 1.00 86.50 173 GLU A O 1
ATOM 1388 N N . VAL A 1 174 ? -22.319 2.988 21.676 1.00 84.12 174 VAL A N 1
ATOM 1389 C CA . VAL A 1 174 ? -21.608 3.972 22.508 1.00 84.12 174 VAL A CA 1
ATOM 1390 C C . VAL A 1 174 ? -22.177 5.374 22.285 1.00 84.12 174 VAL A C 1
ATOM 1392 O O . VAL A 1 174 ? -22.474 6.083 23.250 1.00 84.12 174 VAL A O 1
ATOM 1395 N N . ASN A 1 175 ? -22.356 5.783 21.028 1.00 84.81 175 ASN A N 1
ATOM 1396 C CA . ASN A 1 175 ? -22.888 7.102 20.695 1.00 84.81 175 ASN A CA 1
ATOM 1397 C C . ASN A 1 175 ? -24.332 7.286 21.197 1.00 84.81 175 ASN A C 1
ATOM 1399 O O . ASN A 1 175 ? -24.656 8.314 21.791 1.00 84.81 175 ASN A O 1
ATOM 1403 N N . ASP A 1 176 ? -25.182 6.272 21.035 1.00 85.88 176 ASP A N 1
ATOM 1404 C CA . ASP A 1 176 ? -26.562 6.256 21.522 1.00 85.88 176 ASP A CA 1
ATOM 1405 C C . ASP A 1 176 ? -26.637 6.344 23.047 1.00 85.88 176 ASP A C 1
ATOM 1407 O O . ASP A 1 176 ? -27.486 7.060 23.587 1.00 85.88 176 ASP A O 1
ATOM 1411 N N . PHE A 1 177 ? -25.755 5.632 23.754 1.00 84.94 177 PHE A N 1
ATOM 1412 C CA . PHE A 1 177 ? -25.667 5.702 25.208 1.00 84.94 177 PHE A CA 1
ATOM 1413 C C . PHE A 1 177 ? -25.306 7.117 25.670 1.00 84.94 177 PHE A C 1
ATOM 1415 O O . PHE A 1 177 ? -25.967 7.658 26.559 1.00 84.94 177 PHE A O 1
ATOM 1422 N N . VAL A 1 178 ? -24.299 7.731 25.042 1.00 84.25 178 VAL A N 1
ATOM 1423 C CA . VAL A 1 178 ? -23.860 9.099 25.356 1.00 84.25 178 VAL A CA 1
ATOM 1424 C C . VAL A 1 178 ? -24.963 10.117 25.049 1.00 84.25 178 VAL A C 1
ATOM 1426 O O . VAL A 1 178 ? -25.193 11.026 25.845 1.00 84.25 178 VAL A O 1
ATOM 1429 N N . ALA A 1 179 ? -25.687 9.949 23.940 1.00 82.56 179 ALA A N 1
ATOM 1430 C CA . ALA A 1 179 ? -26.780 10.837 23.549 1.00 82.56 179 ALA A CA 1
ATOM 1431 C C . ALA A 1 179 ? -28.000 10.737 24.482 1.00 82.56 179 ALA A C 1
ATOM 1433 O O . ALA A 1 179 ? -28.614 11.754 24.807 1.00 82.56 179 ALA A O 1
ATOM 1434 N N . LYS A 1 180 ? -28.359 9.523 24.921 1.00 86.00 180 LYS A N 1
ATOM 1435 C CA . LYS A 1 180 ? -29.519 9.283 25.800 1.00 86.00 180 LYS A CA 1
ATOM 1436 C C . LYS A 1 180 ? -29.225 9.595 27.267 1.00 86.00 180 LYS A C 1
ATOM 1438 O O . LYS A 1 180 ? -30.141 9.986 27.986 1.00 86.00 180 LYS A O 1
ATOM 1443 N N . ASN A 1 181 ? -27.969 9.469 27.697 1.00 83.50 181 ASN A N 1
ATOM 1444 C CA . ASN A 1 181 ? -27.552 9.680 29.083 1.00 83.50 181 ASN A CA 1
ATOM 1445 C C . ASN A 1 181 ? -26.450 10.756 29.191 1.00 83.50 181 ASN A C 1
ATOM 1447 O O . ASN A 1 181 ? -25.321 10.451 29.582 1.00 83.50 181 ASN A O 1
ATOM 1451 N N . PRO A 1 182 ? -26.752 12.039 28.909 1.00 75.62 182 PRO A N 1
ATOM 1452 C CA . PRO A 1 182 ? -25.753 13.113 28.947 1.00 75.62 182 PRO A CA 1
ATOM 1453 C C . PRO A 1 182 ? -25.150 13.354 30.345 1.00 75.62 182 PRO A C 1
ATOM 1455 O O . PRO A 1 182 ? -24.034 13.853 30.451 1.00 75.62 182 PRO A O 1
ATOM 1458 N N . ASN A 1 183 ? -25.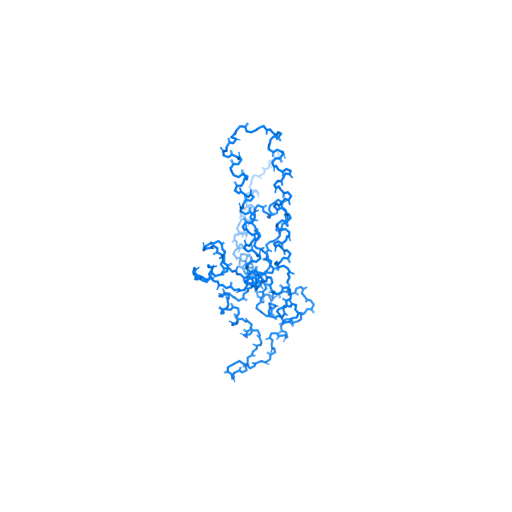854 12.952 31.411 1.00 82.94 183 ASN A N 1
ATOM 1459 C CA . ASN A 1 183 ? -25.397 13.035 32.805 1.00 82.94 183 ASN A CA 1
ATOM 1460 C C . ASN A 1 183 ? -25.118 11.650 33.420 1.00 82.94 183 ASN A C 1
ATOM 1462 O O . ASN A 1 183 ? -25.262 11.490 34.631 1.00 82.94 183 ASN A O 1
ATOM 1466 N N . ALA A 1 184 ? -24.774 10.645 32.604 1.00 79.06 184 ALA A N 1
ATOM 1467 C CA . ALA A 1 184 ? -24.518 9.285 33.077 1.00 79.06 184 ALA A CA 1
ATOM 1468 C C . ALA A 1 184 ? -23.518 9.251 34.245 1.00 79.06 184 ALA A C 1
ATOM 1470 O O . ALA A 1 184 ? -22.452 9.884 34.217 1.00 79.06 184 ALA A O 1
ATOM 1471 N N . THR A 1 185 ? -23.844 8.456 35.258 1.00 84.12 185 THR A N 1
ATOM 1472 C CA . THR A 1 185 ? -22.995 8.233 36.429 1.00 84.12 185 THR A CA 1
ATOM 1473 C C . THR A 1 185 ? -21.714 7.510 36.001 1.00 84.12 185 THR A C 1
ATOM 1475 O O . THR A 1 185 ? -21.685 6.794 35.001 1.00 84.12 185 THR A O 1
ATOM 1478 N N . GLU A 1 186 ? -20.615 7.687 36.737 1.00 81.12 186 GLU A N 1
ATOM 1479 C CA . GLU A 1 186 ? -19.340 6.997 36.460 1.00 81.12 186 GLU A CA 1
ATOM 1480 C C . GLU A 1 186 ? -19.513 5.470 36.397 1.00 81.12 186 GLU A C 1
ATOM 1482 O O . GLU A 1 186 ? -19.057 4.838 35.451 1.00 81.12 186 GLU A O 1
ATOM 1487 N N . LYS A 1 187 ? -20.338 4.915 37.292 1.00 86.31 187 LYS A N 1
ATOM 1488 C CA . LYS A 1 187 ? -20.687 3.491 37.311 1.00 86.31 187 LYS A CA 1
ATOM 1489 C C . LYS A 1 187 ? -21.369 2.997 36.023 1.00 86.31 187 LYS A C 1
ATOM 1491 O O . LYS A 1 187 ? -21.012 1.945 35.514 1.00 86.31 187 LYS A O 1
ATOM 1496 N N . GLU A 1 188 ? -22.312 3.760 35.468 1.00 81.94 188 GLU A N 1
ATOM 1497 C CA . GLU A 1 188 ? -23.036 3.389 34.236 1.00 81.94 188 GLU A CA 1
ATOM 1498 C C . GLU A 1 188 ? -22.116 3.450 33.006 1.00 81.94 188 GLU A C 1
ATOM 1500 O O . GLU A 1 188 ? -22.238 2.652 32.077 1.00 81.94 188 GLU A O 1
ATOM 1505 N N . ARG A 1 189 ? -21.161 4.389 33.010 1.00 82.12 189 ARG A N 1
ATOM 1506 C CA . ARG A 1 189 ? -20.127 4.492 31.972 1.00 82.12 189 ARG A CA 1
ATOM 1507 C C . ARG A 1 189 ? -19.140 3.332 32.041 1.00 82.12 189 ARG A C 1
ATOM 1509 O O . ARG A 1 189 ? -18.736 2.838 30.991 1.00 82.12 189 ARG A O 1
ATOM 1516 N N . ASP A 1 190 ? -18.772 2.901 33.241 1.00 85.31 190 ASP A N 1
ATOM 1517 C CA . ASP A 1 190 ? -17.851 1.782 33.431 1.00 85.31 190 ASP A CA 1
ATOM 1518 C C . ASP A 1 190 ? -18.501 0.436 33.081 1.00 85.31 190 ASP A C 1
ATOM 1520 O O . ASP A 1 190 ? -17.879 -0.359 32.382 1.00 85.31 190 ASP A O 1
ATOM 1524 N N . GLU A 1 191 ? -19.776 0.223 33.422 1.00 88.12 191 GLU A N 1
ATOM 1525 C CA . GLU A 1 191 ? -20.536 -0.965 32.990 1.00 88.12 191 GLU A CA 1
ATOM 1526 C C . GLU A 1 191 ? -20.636 -1.057 31.453 1.00 88.12 191 GLU A C 1
ATOM 1528 O O . GLU A 1 191 ? -20.440 -2.122 30.863 1.00 88.12 191 GLU A O 1
ATOM 1533 N N . MET A 1 192 ? -20.884 0.070 30.777 1.00 85.69 192 MET A N 1
ATOM 1534 C CA . MET A 1 192 ? -20.893 0.136 29.311 1.00 85.69 192 MET A CA 1
ATOM 1535 C C . MET A 1 192 ? -19.508 -0.160 28.713 1.00 85.69 192 MET A C 1
ATOM 1537 O O . MET A 1 192 ? -19.407 -0.921 27.748 1.00 85.69 192 MET A O 1
ATOM 1541 N N . ARG A 1 193 ? -18.436 0.380 29.308 1.00 83.88 193 ARG A N 1
ATOM 1542 C CA . ARG A 1 193 ? -17.052 0.119 28.879 1.00 83.88 193 ARG A CA 1
ATOM 1543 C C . ARG A 1 193 ? -16.674 -1.349 29.021 1.00 83.88 193 ARG A C 1
ATOM 1545 O O . ARG A 1 193 ? -16.164 -1.917 28.059 1.00 83.88 193 ARG A O 1
ATOM 1552 N N . GLU A 1 194 ? -16.945 -1.963 30.172 1.00 89.81 194 GLU A N 1
ATOM 1553 C CA . GLU A 1 194 ? -16.647 -3.383 30.406 1.00 89.81 194 GLU A CA 1
ATOM 1554 C C . GLU A 1 194 ? -17.363 -4.298 29.410 1.00 89.81 194 GLU A C 1
ATOM 1556 O O . GLU A 1 194 ? -16.834 -5.342 29.039 1.00 89.81 194 GLU A O 1
ATOM 1561 N N . ARG A 1 195 ? -18.545 -3.900 28.934 1.00 89.12 195 ARG A N 1
ATOM 1562 C CA . ARG A 1 195 ? -19.300 -4.661 27.938 1.00 89.12 195 ARG A CA 1
ATOM 1563 C C . ARG A 1 195 ? -18.785 -4.454 26.512 1.00 89.12 195 ARG A C 1
ATOM 1565 O O . ARG A 1 195 ? -18.626 -5.426 25.776 1.00 89.12 195 ARG A O 1
ATOM 1572 N N . LEU A 1 196 ? -18.584 -3.205 26.092 1.00 85.81 196 LEU A N 1
ATOM 1573 C CA . LEU A 1 196 ? -18.387 -2.865 24.678 1.00 85.81 196 LEU A CA 1
ATOM 1574 C C . LEU A 1 196 ? -16.920 -2.850 24.245 1.00 85.81 196 LEU A C 1
ATOM 1576 O O . LEU A 1 196 ? -16.624 -3.229 23.111 1.00 85.81 196 LEU A O 1
ATOM 1580 N N . VAL A 1 197 ? -15.995 -2.469 25.131 1.00 84.94 197 VAL A N 1
ATOM 1581 C CA . VAL A 1 197 ? -14.561 -2.408 24.801 1.00 84.94 197 VAL A CA 1
ATOM 1582 C C . VAL A 1 197 ? -14.002 -3.790 24.441 1.00 84.94 197 VAL A C 1
ATOM 1584 O O . VAL A 1 197 ? -13.395 -3.896 23.376 1.00 84.94 197 VAL A O 1
ATOM 1587 N N . PRO A 1 198 ? -14.254 -4.872 25.208 1.00 90.06 198 PRO A N 1
ATOM 1588 C CA . PRO A 1 198 ? -13.749 -6.194 24.840 1.00 90.06 198 PRO A CA 1
ATOM 1589 C C . PRO A 1 198 ? -14.330 -6.698 23.517 1.00 90.06 198 PRO A C 1
ATOM 1591 O O . PRO A 1 198 ? -13.626 -7.333 22.736 1.00 90.06 198 PRO A O 1
ATOM 1594 N N . LEU A 1 199 ? -15.603 -6.388 23.238 1.00 83.12 199 LEU A N 1
ATOM 1595 C CA . LEU A 1 199 ? -16.263 -6.772 21.990 1.00 83.12 199 LEU A CA 1
ATOM 1596 C C . LEU A 1 199 ? -15.623 -6.067 20.785 1.00 83.12 199 LEU A C 1
ATOM 1598 O O . LEU A 1 199 ? -15.385 -6.691 19.747 1.00 83.12 199 LEU A O 1
ATOM 1602 N N . TYR A 1 200 ? -15.318 -4.777 20.936 1.00 81.75 200 TYR A N 1
ATOM 1603 C CA . TYR A 1 200 ? -14.608 -3.996 19.930 1.00 81.75 200 TYR A CA 1
ATOM 1604 C C . TYR A 1 200 ? -13.182 -4.520 19.723 1.00 81.75 200 TYR A C 1
ATOM 1606 O O . TYR A 1 200 ? -12.800 -4.786 18.586 1.00 81.75 200 TYR A O 1
ATOM 1614 N N . GLU A 1 201 ? -12.420 -4.747 20.798 1.00 83.94 201 GLU A N 1
ATOM 1615 C CA . GLU A 1 201 ? -11.048 -5.271 20.734 1.00 83.94 201 GLU A CA 1
ATOM 1616 C C . GLU A 1 201 ? -10.983 -6.671 20.109 1.00 83.94 201 GLU A C 1
ATOM 1618 O O . GLU A 1 201 ? -10.109 -6.946 19.287 1.00 83.94 201 GLU A O 1
ATOM 1623 N N . GLU A 1 202 ? -11.918 -7.564 20.446 1.00 87.69 202 GLU A N 1
ATOM 1624 C CA . GLU A 1 202 ? -11.995 -8.897 19.845 1.00 87.69 202 GLU A CA 1
ATOM 1625 C C . GLU A 1 202 ? -12.307 -8.809 18.346 1.00 87.69 202 GLU A C 1
ATOM 1627 O O . GLU A 1 202 ? -11.692 -9.506 17.531 1.00 87.69 202 GLU A O 1
ATOM 1632 N N . THR A 1 203 ? -13.252 -7.946 17.971 1.00 80.31 203 THR A N 1
ATOM 1633 C CA . THR A 1 203 ? -13.641 -7.739 16.571 1.00 80.31 203 THR A CA 1
ATOM 1634 C C . THR A 1 203 ? -12.496 -7.115 15.775 1.00 80.31 203 THR A C 1
ATOM 1636 O O . THR A 1 203 ? -12.192 -7.588 14.681 1.00 80.31 203 THR A O 1
ATOM 1639 N N . GLN A 1 204 ? -11.793 -6.141 16.357 1.00 78.75 204 GLN A N 1
ATOM 1640 C CA . GLN A 1 204 ? -10.593 -5.538 15.786 1.00 78.75 204 GLN A CA 1
ATOM 1641 C C . GLN A 1 204 ? -9.484 -6.574 15.601 1.00 78.75 204 GLN A C 1
ATOM 1643 O O . GLN A 1 204 ? -8.909 -6.681 14.525 1.00 78.75 204 GLN A O 1
ATOM 1648 N N . LYS A 1 205 ? -9.225 -7.409 16.610 1.00 84.44 205 LYS A N 1
ATOM 1649 C CA . LYS A 1 205 ? -8.214 -8.466 16.518 1.00 84.44 205 LYS A CA 1
ATOM 1650 C C . LYS A 1 205 ? -8.540 -9.478 15.421 1.00 84.44 205 LYS A C 1
ATOM 1652 O O . LYS A 1 205 ? -7.632 -9.953 14.746 1.00 84.44 205 LYS A O 1
ATOM 1657 N N . LYS A 1 206 ? -9.820 -9.822 15.235 1.00 79.38 206 LYS A N 1
ATOM 1658 C CA . LYS A 1 206 ? -10.265 -10.676 14.122 1.00 79.38 206 LYS A CA 1
ATOM 1659 C C . LYS A 1 206 ? -10.074 -9.987 12.775 1.00 79.38 206 LYS A C 1
ATOM 1661 O O . LYS A 1 206 ? -9.636 -10.644 11.842 1.00 79.38 206 LYS A O 1
ATOM 1666 N N . HIS A 1 207 ? -10.370 -8.693 12.688 1.00 74.94 207 HIS A N 1
ATOM 1667 C CA . HIS A 1 207 ? -10.164 -7.900 11.478 1.00 74.94 207 HIS A CA 1
ATOM 1668 C C . HIS A 1 207 ? -8.681 -7.863 11.102 1.00 74.94 207 HIS A C 1
ATOM 1670 O O . HIS A 1 207 ? -8.320 -8.235 9.992 1.00 74.94 207 HIS A O 1
ATOM 1676 N N . ASP A 1 208 ? -7.815 -7.541 12.059 1.00 73.06 208 ASP A N 1
ATOM 1677 C CA . ASP A 1 208 ? -6.368 -7.495 11.854 1.00 73.06 208 ASP A CA 1
ATOM 1678 C C . ASP A 1 208 ? -5.797 -8.885 11.520 1.00 73.06 208 ASP A C 1
ATOM 1680 O O . ASP A 1 208 ? -4.901 -9.007 10.691 1.00 73.06 208 ASP A O 1
ATOM 1684 N N . ALA A 1 209 ? -6.353 -9.957 12.095 1.00 73.75 209 ALA A N 1
ATOM 1685 C CA . ALA A 1 209 ? -5.965 -11.327 11.757 1.00 73.75 209 ALA A CA 1
ATOM 1686 C C . ALA A 1 209 ? -6.379 -11.752 10.338 1.00 73.75 209 ALA A C 1
ATOM 1688 O O . ALA A 1 209 ? -5.724 -12.617 9.763 1.00 73.75 209 ALA A O 1
ATOM 1689 N N . LEU A 1 210 ? -7.462 -11.192 9.792 1.00 69.62 210 LEU A N 1
ATOM 1690 C CA . LEU A 1 210 ? -7.843 -11.406 8.393 1.00 69.62 210 LEU A CA 1
ATOM 1691 C C . LEU A 1 210 ? -6.996 -10.571 7.439 1.00 69.62 210 LEU A C 1
ATOM 1693 O O . LEU A 1 210 ? -6.720 -11.018 6.335 1.00 69.62 210 LEU A O 1
ATOM 1697 N N . LEU A 1 211 ? -6.556 -9.390 7.871 1.00 63.38 211 LEU A N 1
ATOM 1698 C CA . LEU A 1 211 ? -5.586 -8.614 7.109 1.00 63.38 211 LEU A CA 1
ATOM 1699 C C . LEU A 1 211 ? -4.226 -9.309 7.027 1.00 63.38 211 LEU A C 1
ATOM 1701 O O . LEU A 1 211 ? -3.547 -9.115 6.032 1.00 63.38 211 LEU A O 1
ATOM 1705 N N . ALA A 1 212 ? -3.861 -10.123 8.020 1.00 63.66 212 ALA A N 1
ATOM 1706 C CA . ALA A 1 212 ? -2.586 -10.845 8.085 1.00 63.66 212 ALA A CA 1
ATOM 1707 C C . ALA A 1 212 ? -2.630 -12.298 7.555 1.00 63.66 212 ALA A C 1
ATOM 1709 O O . ALA A 1 212 ? -1.705 -13.073 7.816 1.00 63.66 212 ALA A O 1
ATOM 1710 N N . ARG A 1 213 ? -3.726 -12.718 6.910 1.00 54.84 213 ARG A N 1
ATOM 1711 C CA . ARG A 1 213 ? -3.921 -14.080 6.376 1.00 54.84 213 ARG A CA 1
ATOM 1712 C C . ARG A 1 213 ? -3.695 -14.155 4.879 1.00 54.84 213 ARG A C 1
ATOM 1714 O O . ARG A 1 213 ? -3.291 -15.257 4.443 1.00 54.84 213 ARG A O 1
#

pLDDT: mean 81.6, std 13.02, range [42.38, 97.75]

Sequence (213 aa):
MSTDPEETETDRASFSAKVAKWAPIVLVVIFALYALSKLRPPRHEGNFDLVTLGGLPVQEKGRVKPLDTVARNALLVMRGKQTVPDGPDVGYFEKLFYGKKSPRYLPAIEWFAELTLRPQEADEYKVFRIDHPEVLGLFGFEPGKEKYFSFNDLFHAGEIQG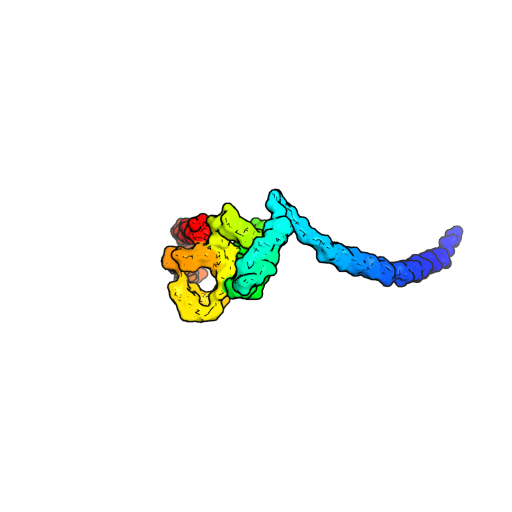LRGKMDDVLQEVNDFVAKNPNATEKERDEMRERLVPLYEETQKKHDALLAR

Solvent-accessible surface area (backbone atoms only — not comparable to full-atom values): 12042 Å² total; per-residue (Å²): 135,85,80,75,73,69,68,63,55,57,53,54,52,54,50,52,56,50,50,63,67,46,47,64,56,52,51,50,50,53,52,48,51,53,55,54,59,68,70,52,74,85,82,70,95,58,99,63,69,54,68,63,55,25,58,38,79,39,77,54,98,89,41,78,41,39,38,29,60,53,31,30,50,50,31,35,72,41,49,69,36,53,55,39,45,78,49,69,87,63,53,74,66,46,37,73,76,67,68,52,68,70,46,54,68,35,48,26,42,53,49,47,46,35,46,74,76,37,47,72,69,38,31,53,32,47,46,41,52,64,87,53,62,69,64,33,50,76,49,65,47,64,82,86,78,63,58,56,37,23,54,30,60,63,74,41,14,71,61,46,42,56,38,48,51,55,44,50,52,51,53,47,51,54,51,51,49,49,70,76,39,81,80,60,51,72,67,62,54,49,56,49,43,71,60,48,49,58,55,43,51,53,40,49,52,53,43,55,52,53,46,70,102

Foldseek 3Di:
DDDDPVVVPVVVVVVVVVCVVCVVVVVVVVVVVVVVVVVDDPDDPDPDDLVVQQQDWDDDPNDTDGNLVVLQVLLCVFPVGQWWFLDDADDPVCCVPVVDDGTDIHGSSRLVCCCVPPVLSSQLIQRGFDQDVVVCVVLPHDHPPDGTDGNLSRPCSVVLNVLVVQLVVLVVVVVVCCVVCVPDDPVRVVVSCVPRVVSNVVSVVVNVVSSSD

Secondary structure (DSSP, 8-state):
----SHHHHHHHHHHHHHHHHHHHHHHHHHHHHHHHHHTSPP---SSS-HHHHHT-EEEETTEEEEHHHHHHHHHHHHTSSSEEESSPPPPHHHHHHH-PPPPPEEEHHHHHHHHHH-HHHHTTS--EE---HHHHHHTTPPTTT-SEE-HHHHHSHHHHHHHHHHHHHHHHHHHHHHHH-TT--HHHHHHHHHHHHHHHHHHHHHHHHHHT-